Protein AF-A0A0K0D330-F1 (afdb_monomer_lite)

Sequence (258 aa):
LSSRDPFRSATIMDRTVSPKCGLKSCSQLCLRSARNRYECLCAPGFVRSGGNCIVSFFFHYLASEALLLAGDNLLSMANGSSSPVFLFHPTIAYKQWRKLAIDYTQELVYLISDFELWVTNLNGSSAKRLLNTEDSLTAVAVDSVSGNVILGMETTRHTGEIFILDPKKIKENMKIHLLTDSEGPIRHIEMDPIRGVLFWWRGCIKKANGDGSNATCVVNTTSSSFAVDSLVSKLCYLEKSGEVRCVNYDGQDSQVNP

InterPro domains:
  IPR011042 Six-bladed beta-propeller, TolB-like [G3DSA:2.120.10.30] (65-257)

Radius of gyration: 22.53 Å; chains: 1; bounding box: 60×36×61 Å

pLDDT: mean 80.92, std 17.88, range [29.31, 97.81]

Structure (mmCIF, N/CA/C/O backbone):
data_AF-A0A0K0D330-F1
#
_entry.id   AF-A0A0K0D330-F1
#
loop_
_atom_site.group_PDB
_atom_site.id
_atom_site.type_symbol
_atom_site.label_atom_id
_atom_site.label_alt_id
_atom_site.label_comp_id
_atom_site.label_asym_id
_atom_site.label_entity_id
_atom_site.label_seq_id
_atom_site.pdbx_PDB_ins_code
_atom_site.Cartn_x
_atom_site.Cartn_y
_atom_site.Cartn_z
_atom_site.occupancy
_atom_site.B_iso_or_equiv
_atom_site.auth_seq_id
_atom_site.auth_comp_id
_atom_site.auth_asym_id
_atom_site.auth_atom_id
_atom_site.pdbx_PDB_model_num
ATOM 1 N N . LEU A 1 1 ? 43.790 1.172 -1.142 1.00 31.62 1 LEU A N 1
ATOM 2 C CA . LEU A 1 1 ? 42.818 2.183 -1.617 1.00 31.62 1 LEU A CA 1
ATOM 3 C C . LEU A 1 1 ? 42.291 1.739 -2.980 1.00 31.62 1 LEU A C 1
ATOM 5 O O . LEU A 1 1 ? 42.921 2.018 -3.987 1.00 31.62 1 LEU A O 1
ATOM 9 N N . SER A 1 2 ? 41.211 0.957 -3.013 1.00 29.31 2 SER A N 1
ATOM 10 C CA . SER A 1 2 ? 40.556 0.534 -4.259 1.00 29.31 2 SER A CA 1
ATOM 11 C C . SER A 1 2 ? 39.151 1.127 -4.253 1.00 29.31 2 SER A C 1
ATOM 13 O O . SER A 1 2 ? 38.280 0.643 -3.536 1.00 29.31 2 SER A O 1
ATOM 15 N N . SER A 1 3 ? 38.979 2.232 -4.982 1.00 35.72 3 SER A N 1
ATOM 16 C CA . SER A 1 3 ? 37.664 2.785 -5.309 1.00 35.72 3 SER A CA 1
ATOM 17 C C . SER A 1 3 ? 37.007 1.834 -6.313 1.00 35.72 3 SER A C 1
ATOM 19 O O . SER A 1 3 ? 37.505 1.637 -7.423 1.00 35.72 3 SER A O 1
ATOM 21 N N . ARG A 1 4 ? 35.910 1.203 -5.896 1.00 33.78 4 ARG A N 1
ATOM 22 C CA . ARG A 1 4 ? 34.892 0.671 -6.801 1.00 33.78 4 ARG A CA 1
ATOM 23 C C . ARG A 1 4 ? 33.760 1.688 -6.815 1.00 33.78 4 ARG A C 1
ATOM 25 O O . ARG A 1 4 ? 32.780 1.514 -6.103 1.00 33.78 4 ARG A O 1
ATOM 32 N N . ASP A 1 5 ? 33.925 2.753 -7.591 1.00 32.31 5 ASP A N 1
ATOM 33 C CA . ASP A 1 5 ? 32.801 3.600 -7.981 1.00 32.31 5 ASP A CA 1
ATOM 34 C C . ASP A 1 5 ? 31.854 2.778 -8.876 1.00 32.31 5 ASP A C 1
ATOM 36 O O . ASP A 1 5 ? 32.270 2.321 -9.947 1.00 32.31 5 ASP A O 1
ATOM 40 N N . PRO A 1 6 ? 30.590 2.549 -8.474 1.00 40.19 6 PRO A N 1
ATOM 41 C CA . PRO A 1 6 ? 29.628 1.799 -9.281 1.00 40.19 6 PRO A CA 1
ATOM 42 C C . PRO A 1 6 ? 29.067 2.625 -10.452 1.00 40.19 6 PRO A C 1
ATOM 44 O O . PRO A 1 6 ? 28.375 2.086 -11.314 1.00 40.19 6 PRO A O 1
ATOM 47 N N . PHE A 1 7 ? 29.393 3.918 -10.531 1.00 37.41 7 PHE A N 1
ATOM 48 C CA . PHE A 1 7 ? 28.903 4.823 -11.564 1.00 37.41 7 PHE A CA 1
ATOM 49 C C . PHE A 1 7 ? 30.003 5.117 -12.588 1.00 37.41 7 PHE A C 1
ATOM 51 O O . PHE A 1 7 ? 30.916 5.906 -12.354 1.00 37.41 7 PHE A O 1
ATOM 58 N N . ARG A 1 8 ? 29.920 4.483 -13.765 1.00 44.28 8 ARG A N 1
ATOM 59 C CA . ARG A 1 8 ? 30.748 4.870 -14.916 1.00 44.28 8 ARG A CA 1
ATOM 60 C C . ARG A 1 8 ? 30.210 6.178 -15.494 1.00 44.28 8 ARG A C 1
ATOM 62 O O . ARG A 1 8 ? 29.127 6.192 -16.071 1.00 44.28 8 ARG A O 1
ATOM 69 N N . SER A 1 9 ? 30.980 7.259 -15.374 1.00 36.09 9 SER A N 1
ATOM 70 C CA . SER A 1 9 ? 30.665 8.552 -15.990 1.00 36.09 9 SER A CA 1
ATOM 71 C C . SER A 1 9 ? 30.485 8.413 -17.504 1.00 36.09 9 SER A C 1
ATOM 73 O O . SER A 1 9 ? 31.441 8.143 -18.236 1.00 36.09 9 SER A O 1
ATOM 75 N N . ALA A 1 10 ? 29.259 8.620 -17.985 1.00 42.12 10 ALA A N 1
ATOM 76 C CA . ALA A 1 10 ? 28.979 8.756 -19.407 1.00 42.12 10 ALA A CA 1
ATOM 77 C C . ALA A 1 10 ? 29.568 10.087 -19.893 1.00 42.12 10 ALA A C 1
ATOM 79 O O . ALA A 1 10 ? 29.124 11.164 -19.499 1.00 42.12 10 ALA A O 1
ATOM 80 N N . THR A 1 11 ? 30.603 10.026 -20.726 1.00 40.69 11 THR A N 1
ATOM 81 C CA . THR A 1 11 ? 31.165 11.226 -21.351 1.00 40.69 11 THR A CA 1
ATOM 82 C C . THR A 1 11 ? 30.232 11.682 -22.471 1.00 40.69 11 THR A C 1
ATOM 84 O O . THR A 1 11 ? 29.841 10.883 -23.324 1.00 40.69 11 THR A O 1
ATOM 87 N N . ILE A 1 12 ? 29.862 12.966 -22.450 1.00 42.16 12 ILE A N 1
ATOM 88 C CA . ILE A 1 12 ? 29.044 13.630 -23.475 1.00 42.16 12 ILE A CA 1
ATOM 89 C C . ILE A 1 12 ? 29.648 13.346 -24.857 1.00 42.16 12 ILE A C 1
ATOM 91 O O . ILE A 1 12 ? 30.859 13.465 -25.042 1.00 42.16 12 ILE A O 1
ATOM 95 N N . MET A 1 13 ? 28.806 12.935 -25.813 1.00 45.66 13 MET A N 1
ATOM 96 C CA . MET A 1 13 ? 29.244 12.574 -27.162 1.00 45.66 13 MET A CA 1
ATOM 97 C C . MET A 1 13 ? 29.990 13.733 -27.832 1.00 45.66 13 MET A C 1
ATOM 99 O O . MET A 1 13 ? 29.405 14.773 -28.133 1.00 45.66 13 MET A O 1
ATOM 103 N N . ASP A 1 14 ? 31.271 13.507 -28.114 1.00 38.91 14 ASP A N 1
ATOM 104 C CA . ASP A 1 14 ? 32.049 14.304 -29.054 1.00 38.91 14 ASP A CA 1
ATOM 105 C C . ASP A 1 14 ? 31.417 14.149 -30.445 1.00 38.91 14 ASP A C 1
ATOM 107 O O . ASP A 1 14 ? 31.322 13.046 -30.990 1.00 38.91 14 ASP A O 1
ATOM 111 N N . ARG A 1 15 ? 30.905 15.257 -30.989 1.00 46.69 15 ARG A N 1
ATOM 112 C CA . ARG A 1 15 ? 30.165 15.316 -32.261 1.00 46.69 15 ARG A CA 1
ATOM 113 C C . ARG A 1 15 ? 31.061 15.194 -33.493 1.00 46.69 15 ARG A C 1
ATOM 115 O O . ARG A 1 15 ? 30.596 15.447 -34.603 1.00 46.69 15 ARG A O 1
ATOM 122 N N . THR A 1 16 ? 32.323 14.813 -33.340 1.00 47.06 16 THR A N 1
ATOM 123 C CA . THR A 1 16 ? 33.259 14.793 -34.458 1.00 47.06 16 THR A CA 1
ATOM 124 C C . THR A 1 16 ? 33.801 13.388 -34.734 1.00 47.06 16 THR A C 1
ATOM 126 O O . THR A 1 16 ? 34.353 12.714 -33.873 1.00 47.06 16 THR A O 1
ATOM 129 N N . VAL A 1 17 ? 33.648 12.983 -36.003 1.00 47.94 17 VAL A N 1
ATOM 130 C CA . VAL A 1 17 ? 34.223 11.802 -36.679 1.00 47.94 17 VAL A CA 1
ATOM 131 C C . VAL A 1 17 ? 33.432 10.481 -36.553 1.00 47.94 17 VAL A C 1
ATOM 133 O O . VAL A 1 17 ? 33.682 9.656 -35.685 1.00 47.94 17 VAL A O 1
ATOM 136 N N . SER A 1 18 ? 32.537 10.267 -37.533 1.00 48.09 18 SER A N 1
ATOM 137 C CA . SER A 1 18 ? 31.874 9.009 -37.949 1.00 48.09 18 SER A CA 1
ATOM 138 C C . SER A 1 18 ? 31.205 8.163 -36.844 1.00 48.09 18 SER A C 1
ATOM 140 O O . SER A 1 18 ? 31.889 7.468 -36.085 1.00 48.09 18 SER A O 1
ATOM 142 N N . PRO A 1 19 ? 29.859 8.130 -36.755 1.00 55.69 19 PRO A N 1
ATOM 143 C CA . PRO A 1 19 ? 29.180 7.428 -35.680 1.00 55.69 19 PRO A CA 1
ATOM 144 C C . PRO A 1 19 ? 29.217 5.916 -35.940 1.00 55.69 19 PRO A C 1
ATOM 146 O O . PRO A 1 19 ? 28.340 5.355 -36.590 1.00 55.69 19 PRO A O 1
ATOM 149 N N . LYS A 1 20 ? 30.222 5.218 -35.397 1.00 58.62 20 LYS A N 1
ATOM 150 C CA . LYS A 1 20 ? 30.198 3.743 -35.317 1.00 58.62 20 LYS A CA 1
ATOM 151 C C . LYS A 1 20 ? 29.018 3.225 -34.477 1.00 58.62 20 LYS A C 1
ATOM 153 O O . LYS A 1 20 ? 28.626 2.076 -34.639 1.00 58.62 20 LYS A O 1
ATOM 158 N N . CYS A 1 21 ? 28.430 4.071 -33.627 1.00 63.03 21 CYS A N 1
ATOM 159 C CA . CYS A 1 21 ? 27.077 3.882 -33.107 1.00 63.03 21 CYS A CA 1
ATOM 160 C C . CYS A 1 21 ? 26.064 4.380 -34.146 1.00 63.03 21 CYS A C 1
ATOM 162 O O . CYS A 1 21 ? 25.627 5.528 -34.099 1.00 63.03 21 CYS A O 1
ATOM 164 N N . GLY A 1 22 ? 25.702 3.528 -35.101 1.00 59.97 22 GLY A N 1
ATOM 165 C CA . GLY A 1 22 ? 24.527 3.783 -35.929 1.00 59.97 22 GLY A CA 1
ATOM 166 C C . GLY A 1 22 ? 23.252 3.542 -35.116 1.00 59.97 22 GLY A C 1
ATOM 167 O O . GLY A 1 22 ? 23.236 2.700 -34.223 1.00 59.97 22 GLY A O 1
ATOM 168 N N . LEU A 1 23 ? 22.144 4.200 -35.464 1.00 56.59 23 LEU A N 1
ATOM 169 C CA . LEU A 1 23 ? 20.825 3.980 -34.834 1.00 56.59 23 LEU A CA 1
ATOM 170 C C . LEU A 1 23 ? 20.323 2.516 -34.907 1.00 56.59 23 LEU A C 1
ATOM 172 O O . LEU A 1 23 ? 19.313 2.190 -34.298 1.00 56.59 23 LEU A O 1
ATOM 176 N N . LYS A 1 24 ? 21.006 1.637 -35.656 1.00 61.19 24 LYS A N 1
ATOM 177 C CA . LYS A 1 24 ? 20.656 0.220 -35.851 1.00 61.19 24 LYS A CA 1
ATOM 178 C C . LYS A 1 24 ? 21.628 -0.779 -35.206 1.00 61.19 24 LYS A C 1
ATOM 180 O O . LYS A 1 24 ? 21.410 -1.976 -35.340 1.00 61.19 24 LYS A O 1
ATOM 185 N N . SER A 1 25 ? 22.715 -0.337 -34.562 1.00 71.31 25 SER A N 1
ATOM 186 C CA . SER A 1 25 ? 23.742 -1.261 -34.041 1.00 71.31 25 SER A CA 1
ATOM 187 C C . SER A 1 25 ? 23.472 -1.772 -32.624 1.00 71.31 25 SER A C 1
ATOM 189 O O . SER A 1 25 ? 23.971 -2.834 -32.266 1.00 71.31 25 SER A O 1
ATOM 191 N N . CYS A 1 26 ? 22.691 -1.043 -31.824 1.00 75.25 26 CYS A N 1
ATOM 192 C CA . CYS A 1 26 ? 22.275 -1.458 -30.485 1.00 75.25 26 CYS A CA 1
ATOM 193 C C . CYS A 1 26 ? 20.764 -1.277 -30.336 1.00 75.25 26 CYS A C 1
ATOM 195 O O . CYS A 1 26 ? 20.197 -0.339 -30.890 1.00 75.25 26 CYS A O 1
ATOM 197 N N . SER A 1 27 ? 20.128 -2.150 -29.558 1.00 80.69 27 SER A N 1
ATOM 198 C CA . SER A 1 27 ? 18.687 -2.085 -29.282 1.00 80.69 27 SER A CA 1
ATOM 199 C C . SER A 1 27 ? 18.290 -0.929 -28.356 1.00 80.69 27 SER A C 1
ATOM 201 O O . SER A 1 27 ? 17.169 -0.443 -28.458 1.00 80.69 27 SER A O 1
ATOM 203 N N . GLN A 1 28 ? 19.185 -0.480 -27.465 1.00 83.50 28 GLN A N 1
ATOM 204 C CA . GLN A 1 28 ? 18.924 0.629 -26.536 1.00 83.50 28 GLN A CA 1
ATOM 205 C C . GLN A 1 28 ? 20.095 1.619 -26.453 1.00 83.50 28 GLN A C 1
ATOM 207 O O . GLN A 1 28 ? 20.038 2.682 -27.064 1.00 83.50 28 GLN A O 1
ATOM 212 N N . LEU A 1 29 ? 21.169 1.293 -25.722 1.00 84.81 29 LEU A N 1
ATOM 213 C CA . LEU A 1 29 ? 22.288 2.213 -25.486 1.00 84.81 29 LEU A CA 1
ATOM 214 C C . LEU A 1 29 ? 23.542 1.745 -26.224 1.00 84.81 29 LEU A C 1
ATOM 216 O O . LEU A 1 29 ? 23.884 0.567 -26.196 1.00 84.81 29 LEU A O 1
ATOM 220 N N . CYS A 1 30 ? 24.258 2.681 -26.844 1.00 83.81 30 CYS A N 1
ATOM 221 C CA . CYS A 1 30 ? 25.555 2.446 -27.473 1.00 83.81 30 CYS A CA 1
ATOM 222 C C . CYS A 1 30 ? 26.574 3.396 -26.844 1.00 83.81 30 CYS A C 1
ATOM 224 O O . CYS A 1 30 ? 26.558 4.594 -27.127 1.00 83.81 30 CYS A O 1
ATOM 226 N N . LEU A 1 31 ? 27.427 2.880 -25.955 1.00 82.69 31 LEU A N 1
ATOM 227 C CA . LEU A 1 31 ? 28.416 3.687 -25.241 1.00 82.69 31 LEU A CA 1
ATOM 228 C C . LEU A 1 31 ? 29.830 3.385 -25.727 1.00 82.69 31 LEU A C 1
ATOM 230 O O . LEU A 1 31 ? 30.162 2.268 -26.122 1.00 82.69 31 LEU A O 1
ATOM 234 N N . ARG A 1 32 ? 30.695 4.397 -25.679 1.00 79.19 32 ARG A N 1
ATOM 235 C CA . ARG A 1 32 ? 32.117 4.247 -25.987 1.00 79.19 32 ARG A CA 1
ATOM 236 C C . ARG A 1 32 ? 32.837 3.652 -24.773 1.00 79.19 32 ARG A C 1
ATOM 238 O O . ARG A 1 32 ? 32.952 4.306 -23.746 1.00 79.19 32 ARG A O 1
ATOM 245 N N . SER A 1 33 ? 33.337 2.426 -24.912 1.00 78.44 33 SER A N 1
ATOM 246 C CA . SER A 1 33 ? 34.048 1.690 -23.851 1.00 78.44 33 SER A CA 1
ATOM 247 C C . SER A 1 33 ? 35.557 1.998 -23.846 1.00 78.44 33 SER A C 1
ATOM 249 O O . SER A 1 33 ? 36.191 2.035 -22.797 1.00 78.44 33 SER A O 1
ATOM 251 N N . ALA A 1 34 ? 36.146 2.294 -25.015 1.00 76.00 34 ALA A N 1
ATOM 252 C CA . ALA A 1 34 ? 37.542 2.735 -25.147 1.00 76.00 34 ALA A CA 1
ATOM 253 C C . ALA A 1 34 ? 37.743 3.623 -26.393 1.00 76.00 34 ALA A C 1
ATOM 255 O O . ALA A 1 34 ? 36.810 3.858 -27.165 1.00 76.00 34 ALA A O 1
ATOM 256 N N . ARG A 1 35 ? 38.968 4.117 -26.640 1.00 69.12 35 ARG A N 1
ATOM 257 C CA . ARG A 1 35 ? 39.331 4.802 -27.899 1.00 69.12 35 ARG A CA 1
ATOM 258 C C . ARG A 1 35 ? 39.074 3.826 -29.063 1.00 69.12 35 ARG A C 1
ATOM 260 O O . ARG A 1 35 ? 39.809 2.864 -29.229 1.00 69.12 35 ARG A O 1
ATOM 267 N N . ASN A 1 36 ? 37.988 4.044 -29.809 1.00 70.06 36 ASN A N 1
ATOM 268 C CA . ASN A 1 36 ? 37.485 3.222 -30.924 1.00 70.06 36 ASN A CA 1
ATOM 269 C C . ASN A 1 36 ? 36.765 1.898 -30.589 1.00 70.06 36 ASN A C 1
ATOM 271 O O . ASN A 1 36 ? 36.503 1.130 -31.518 1.00 70.06 36 ASN A O 1
ATOM 275 N N . ARG A 1 37 ? 36.393 1.630 -29.327 1.00 75.69 37 ARG A N 1
ATOM 276 C CA . ARG A 1 37 ? 35.521 0.490 -28.970 1.00 75.69 37 ARG A CA 1
ATOM 277 C C . ARG A 1 37 ? 34.183 0.978 -28.437 1.00 75.69 37 ARG A C 1
ATOM 279 O O . ARG A 1 37 ? 34.149 1.871 -27.591 1.00 75.69 37 ARG A O 1
ATOM 286 N N . TYR A 1 38 ? 33.114 0.348 -28.904 1.00 78.69 38 TYR A N 1
ATOM 287 C CA . TYR A 1 38 ? 31.744 0.623 -28.492 1.00 78.69 38 TYR A CA 1
ATOM 288 C C . TYR A 1 38 ? 31.121 -0.636 -27.916 1.00 78.69 38 TYR A C 1
ATOM 290 O O . TYR A 1 38 ? 31.453 -1.748 -28.326 1.00 78.69 38 TYR A O 1
ATOM 298 N N . GLU A 1 39 ? 30.231 -0.443 -26.960 1.00 83.62 39 GLU A N 1
ATOM 299 C CA . GLU A 1 39 ? 29.537 -1.505 -26.263 1.00 83.62 39 GLU A CA 1
ATOM 300 C C . GLU A 1 39 ? 28.048 -1.177 -26.216 1.00 83.62 39 GLU A C 1
ATOM 302 O O . GLU A 1 39 ? 27.656 -0.052 -25.895 1.00 83.62 39 GLU A O 1
ATOM 307 N N . CYS A 1 40 ? 27.224 -2.166 -26.563 1.00 82.19 40 CYS A N 1
ATOM 308 C CA . CYS A 1 40 ? 25.788 -2.057 -26.380 1.00 82.19 40 CYS A CA 1
ATOM 309 C C . CYS A 1 40 ? 25.444 -2.373 -24.931 1.00 82.19 40 CYS A C 1
ATOM 311 O O . CYS A 1 40 ? 25.745 -3.469 -24.444 1.00 82.19 40 CYS A O 1
ATOM 313 N N . LEU A 1 41 ? 24.781 -1.427 -24.285 1.00 81.75 41 LEU A N 1
ATOM 314 C CA . LEU A 1 41 ? 24.259 -1.571 -22.939 1.00 81.75 41 LEU A CA 1
ATOM 315 C C . LEU A 1 41 ? 22.737 -1.491 -22.976 1.00 81.75 41 LEU A C 1
ATOM 317 O O . LEU A 1 41 ? 22.138 -0.961 -23.917 1.00 81.75 41 LEU A O 1
ATOM 321 N N . CYS A 1 42 ? 22.127 -2.033 -21.936 1.00 78.12 42 CYS A N 1
ATOM 322 C CA . CYS A 1 42 ? 20.697 -1.943 -21.729 1.00 78.12 42 CYS A CA 1
ATOM 323 C C . CYS A 1 42 ? 20.396 -0.876 -20.682 1.00 78.12 42 CYS A C 1
ATOM 325 O O . CYS A 1 42 ? 21.217 -0.604 -19.803 1.00 78.12 42 CYS A O 1
ATOM 327 N N . ALA A 1 43 ? 19.241 -0.235 -20.822 1.00 72.94 43 ALA A N 1
ATOM 328 C CA . ALA A 1 43 ? 18.714 0.666 -19.819 1.00 72.94 43 ALA A CA 1
ATOM 329 C C . ALA A 1 43 ? 18.528 -0.083 -18.484 1.00 72.94 43 ALA A C 1
ATOM 331 O O . ALA A 1 43 ? 18.386 -1.313 -18.485 1.00 72.94 43 ALA A O 1
ATOM 332 N N . PRO A 1 44 ? 18.522 0.633 -17.346 1.00 69.88 44 PRO A N 1
ATOM 333 C CA . PRO A 1 44 ? 18.239 0.023 -16.051 1.00 69.88 44 PRO A CA 1
ATOM 334 C C . PRO A 1 44 ? 16.948 -0.816 -16.112 1.00 69.88 44 PRO A C 1
ATOM 336 O O . PRO A 1 44 ? 15.965 -0.397 -16.725 1.00 69.88 44 PRO A O 1
ATOM 339 N N . GLY A 1 45 ? 16.978 -2.035 -15.563 1.00 64.25 45 GLY A N 1
ATOM 340 C CA . GLY A 1 45 ? 15.853 -2.978 -15.635 1.00 64.25 45 GLY A CA 1
ATOM 341 C C . GLY A 1 45 ? 15.838 -3.951 -16.822 1.00 64.25 45 GLY A C 1
ATOM 342 O O . GLY A 1 45 ? 15.011 -4.865 -16.869 1.00 64.25 45 GLY A O 1
ATOM 343 N N . PHE A 1 46 ? 16.756 -3.794 -17.777 1.00 71.94 46 PHE A N 1
ATOM 344 C CA . PHE A 1 46 ? 16.860 -4.652 -18.955 1.00 71.94 46 PHE A CA 1
ATOM 345 C C . PHE A 1 46 ? 18.146 -5.477 -18.932 1.00 71.94 46 PHE A C 1
ATOM 347 O O . PHE A 1 46 ? 19.217 -4.986 -18.576 1.00 71.94 46 PHE A O 1
ATOM 354 N N . VAL A 1 47 ? 18.052 -6.727 -19.383 1.00 75.94 47 VAL A N 1
ATOM 355 C CA . VAL A 1 47 ? 19.197 -7.631 -19.529 1.00 75.94 47 VAL A CA 1
ATOM 356 C C . VAL A 1 47 ? 19.463 -7.866 -21.009 1.00 75.94 47 VAL A C 1
ATOM 358 O O . VAL A 1 47 ? 18.548 -7.992 -21.827 1.00 75.94 47 VAL A O 1
ATOM 361 N N . ARG A 1 48 ? 20.745 -7.910 -21.373 1.00 76.88 48 ARG A N 1
ATOM 362 C CA . ARG A 1 48 ? 21.166 -8.162 -22.749 1.00 76.88 48 ARG A CA 1
ATOM 363 C C . ARG A 1 48 ? 21.044 -9.654 -23.061 1.00 76.88 48 ARG A C 1
ATOM 365 O O . ARG A 1 48 ? 21.786 -10.458 -22.509 1.00 76.88 48 ARG A O 1
ATOM 372 N N . SER A 1 49 ? 20.163 -10.007 -23.992 1.00 80.50 49 SER A N 1
ATOM 373 C CA . SER A 1 49 ? 19.978 -11.367 -24.505 1.00 80.50 49 SER A CA 1
ATOM 374 C C . SER A 1 49 ? 20.015 -11.360 -26.033 1.00 80.50 49 SER A C 1
ATOM 376 O O . SER A 1 49 ? 19.275 -10.624 -26.685 1.00 80.50 49 SER A O 1
ATOM 378 N N . GLY A 1 50 ? 20.939 -12.121 -26.629 1.00 76.69 50 GLY A N 1
ATOM 379 C CA . GLY A 1 50 ? 21.056 -12.230 -28.091 1.00 76.69 50 GLY A CA 1
ATOM 380 C C . GLY A 1 50 ? 21.317 -10.905 -28.827 1.00 76.69 50 GLY A C 1
ATOM 381 O O . GLY A 1 50 ? 20.921 -10.755 -29.976 1.00 76.69 50 GLY A O 1
ATOM 382 N N . GLY A 1 51 ? 21.938 -9.915 -28.172 1.00 76.38 51 GLY A N 1
ATOM 383 C CA . GLY A 1 51 ? 22.158 -8.574 -28.744 1.00 76.38 51 GLY A CA 1
ATOM 384 C C . GLY A 1 51 ? 20.987 -7.596 -28.570 1.00 76.38 51 GLY A C 1
ATOM 385 O O . GLY A 1 51 ? 21.164 -6.395 -28.781 1.00 76.38 51 GLY A O 1
ATOM 386 N N . ASN A 1 52 ? 19.839 -8.076 -28.095 1.00 80.25 52 ASN A N 1
ATOM 387 C CA . ASN A 1 52 ? 18.686 -7.259 -27.743 1.00 80.25 52 ASN A CA 1
ATOM 388 C C . ASN A 1 52 ? 18.594 -7.056 -26.230 1.00 80.25 52 ASN A C 1
ATOM 390 O O . ASN A 1 52 ? 19.055 -7.879 -25.443 1.00 80.25 52 ASN A O 1
ATOM 394 N N . CYS A 1 53 ? 18.004 -5.940 -25.826 1.00 79.94 53 CYS A N 1
ATOM 395 C CA . CYS A 1 53 ? 17.677 -5.673 -24.437 1.00 79.94 53 CYS A CA 1
ATOM 396 C C . CYS A 1 53 ? 16.260 -6.163 -24.178 1.00 79.94 53 CYS A C 1
ATOM 398 O O . CYS A 1 53 ? 15.304 -5.622 -24.731 1.00 79.94 53 CYS A O 1
ATOM 400 N N . ILE A 1 54 ? 16.141 -7.204 -23.362 1.00 77.25 54 ILE A N 1
ATOM 401 C CA . ILE A 1 54 ? 14.855 -7.740 -22.925 1.00 77.25 54 ILE A CA 1
ATOM 402 C C . ILE A 1 54 ? 14.577 -7.258 -21.507 1.00 77.25 54 ILE A C 1
ATOM 404 O O . ILE A 1 54 ? 15.507 -7.072 -20.718 1.00 77.25 54 ILE A O 1
ATOM 408 N N . VAL A 1 55 ? 13.303 -7.014 -21.196 1.00 67.56 55 VAL A N 1
ATOM 409 C CA . VAL A 1 55 ? 12.897 -6.736 -19.817 1.00 67.56 55 VAL A CA 1
ATOM 410 C C . VAL A 1 55 ? 13.302 -7.946 -18.992 1.00 67.56 55 VAL A C 1
ATOM 412 O O . VAL A 1 55 ? 13.013 -9.084 -19.370 1.00 67.56 55 VAL A O 1
ATOM 415 N N . SER A 1 56 ? 13.997 -7.698 -17.888 1.00 62.47 56 SER A N 1
ATOM 416 C CA . SER A 1 56 ? 14.251 -8.731 -16.900 1.00 62.47 56 SER A CA 1
ATOM 417 C C . SER A 1 56 ? 12.913 -9.060 -16.236 1.00 62.47 56 SER A C 1
ATOM 419 O O . SER A 1 56 ? 12.586 -8.491 -15.199 1.00 62.47 56 SER A O 1
ATOM 421 N N . PHE A 1 57 ? 12.104 -9.930 -16.853 1.00 53.66 57 PHE A N 1
ATOM 422 C CA . PHE A 1 57 ? 10.897 -10.518 -16.255 1.00 53.66 57 PHE A CA 1
ATOM 423 C C . PHE A 1 57 ? 11.315 -11.515 -15.165 1.00 53.66 57 PHE A C 1
ATOM 425 O O . PHE A 1 57 ? 11.014 -12.701 -15.217 1.00 53.66 57 PHE A O 1
ATOM 432 N N . PHE A 1 58 ? 12.113 -11.047 -14.212 1.00 50.16 58 PHE A N 1
ATOM 433 C CA . PHE A 1 58 ? 12.658 -11.873 -13.145 1.00 50.16 58 PHE A CA 1
ATOM 434 C C . PHE A 1 58 ? 11.644 -12.057 -12.007 1.00 50.16 58 PHE A C 1
ATOM 436 O O . PHE A 1 58 ? 11.693 -13.048 -11.287 1.00 50.16 58 PHE A O 1
ATOM 443 N N . PHE A 1 59 ? 10.633 -11.186 -11.937 1.00 50.31 59 PHE A N 1
ATOM 444 C CA . PHE A 1 59 ? 9.584 -11.244 -10.921 1.00 50.31 59 PHE A CA 1
ATOM 445 C C . PHE A 1 59 ? 8.600 -12.411 -11.084 1.00 50.31 59 PHE A C 1
ATOM 447 O O . PHE A 1 59 ? 7.881 -12.722 -10.141 1.00 50.31 59 PHE A O 1
ATOM 454 N N . HIS A 1 60 ? 8.559 -13.075 -12.245 1.00 39.22 60 HIS A N 1
ATOM 455 C CA . HIS A 1 60 ? 7.466 -13.997 -12.560 1.00 39.22 60 HIS A CA 1
ATOM 456 C C . HIS A 1 60 ? 7.680 -15.443 -12.068 1.00 39.22 60 HIS A C 1
ATOM 458 O O . HIS A 1 60 ? 6.734 -16.222 -12.131 1.00 39.22 60 HIS A O 1
ATOM 464 N N . TYR A 1 61 ? 8.876 -15.849 -11.601 1.00 36.56 61 TYR A N 1
ATOM 465 C CA . TYR A 1 61 ? 9.134 -17.289 -11.376 1.00 36.56 61 TYR A CA 1
ATOM 466 C C . TYR A 1 61 ? 10.045 -17.725 -10.220 1.00 36.56 61 TYR A C 1
ATOM 468 O O . TYR A 1 61 ? 10.254 -18.930 -10.073 1.00 36.56 61 TYR A O 1
ATOM 476 N N . LEU A 1 62 ? 10.561 -16.839 -9.364 1.00 37.44 62 LEU A N 1
ATOM 477 C CA . LEU A 1 62 ? 11.394 -17.273 -8.234 1.00 37.44 62 LEU A CA 1
ATOM 478 C C . LEU A 1 62 ? 10.922 -16.648 -6.921 1.00 37.44 62 LEU A C 1
ATOM 480 O O . LEU A 1 62 ? 11.100 -15.461 -6.674 1.00 37.44 62 LEU A O 1
ATOM 484 N N . ALA A 1 63 ? 10.365 -17.494 -6.053 1.00 40.59 63 ALA A N 1
ATOM 485 C CA . ALA A 1 63 ? 9.910 -17.206 -4.690 1.00 40.59 63 ALA A CA 1
ATOM 486 C C . ALA A 1 63 ? 11.037 -16.786 -3.710 1.00 40.59 63 ALA A C 1
ATOM 488 O O . ALA A 1 63 ? 10.920 -16.984 -2.505 1.00 40.59 63 ALA A O 1
ATOM 489 N N . SER A 1 64 ? 12.154 -16.252 -4.210 1.00 47.88 64 SER A N 1
ATOM 490 C CA . SER A 1 64 ? 13.363 -15.956 -3.435 1.00 47.88 64 SER A CA 1
ATOM 491 C C . SER A 1 64 ? 13.990 -14.594 -3.743 1.00 47.88 64 SER A C 1
ATOM 493 O O . SER A 1 64 ? 15.116 -14.349 -3.314 1.00 47.88 64 SER A O 1
ATOM 495 N N . GLU A 1 65 ? 13.320 -13.722 -4.498 1.00 56.16 65 GLU A N 1
ATOM 496 C CA . GLU A 1 65 ? 13.842 -12.383 -4.796 1.00 56.16 65 GLU A CA 1
ATOM 497 C C . GLU A 1 65 ? 13.233 -11.342 -3.861 1.00 56.16 65 GLU A C 1
ATOM 499 O O . GLU A 1 65 ? 12.015 -11.169 -3.802 1.00 56.16 65 GLU A O 1
ATOM 504 N N . ALA A 1 66 ? 14.087 -10.637 -3.119 1.00 56.75 66 ALA A N 1
ATOM 505 C CA . ALA A 1 66 ? 13.651 -9.519 -2.298 1.00 56.75 66 ALA A CA 1
ATOM 506 C C . ALA A 1 66 ? 13.583 -8.258 -3.165 1.00 56.75 66 ALA A C 1
ATOM 508 O O . ALA A 1 66 ? 14.583 -7.849 -3.761 1.00 56.75 66 ALA A O 1
ATOM 509 N N . LEU A 1 67 ? 12.413 -7.622 -3.218 1.00 65.25 67 LEU A N 1
ATOM 510 C CA . LEU A 1 67 ? 12.294 -6.275 -3.757 1.00 65.25 67 LEU A CA 1
ATOM 511 C C . LEU A 1 67 ? 12.636 -5.277 -2.652 1.00 65.25 67 LEU A C 1
ATOM 513 O O . LEU A 1 67 ? 11.952 -5.210 -1.632 1.00 65.25 67 LEU A O 1
ATOM 517 N N . LEU A 1 68 ? 13.675 -4.482 -2.873 1.00 60.91 68 LEU A N 1
ATOM 518 C CA . LEU A 1 68 ? 14.065 -3.404 -1.984 1.00 60.91 68 LEU A CA 1
ATOM 519 C C . LEU A 1 68 ? 13.717 -2.060 -2.621 1.00 60.91 68 LEU A C 1
ATOM 521 O O . LEU A 1 68 ? 14.151 -1.728 -3.721 1.00 60.91 68 LEU A O 1
ATOM 525 N N . LEU A 1 69 ? 12.920 -1.279 -1.905 1.00 67.12 69 LEU A N 1
ATOM 526 C CA . LEU A 1 69 ? 12.537 0.075 -2.281 1.00 67.12 69 LEU A CA 1
ATOM 527 C C . LEU A 1 69 ? 13.411 1.061 -1.505 1.00 67.12 69 LEU A C 1
ATOM 529 O O . LEU A 1 69 ? 13.330 1.134 -0.281 1.00 67.12 69 LEU A O 1
ATOM 533 N N . ALA A 1 70 ? 14.258 1.805 -2.215 1.00 62.47 70 ALA A N 1
ATOM 534 C CA . ALA A 1 70 ? 15.174 2.785 -1.638 1.00 62.47 70 ALA A CA 1
ATOM 535 C C . ALA A 1 70 ? 14.981 4.148 -2.314 1.00 62.47 70 ALA A C 1
ATOM 537 O O . ALA A 1 70 ? 15.572 4.433 -3.358 1.00 62.47 70 ALA A O 1
ATOM 538 N N . GLY A 1 71 ? 14.153 4.998 -1.701 1.00 70.19 71 GLY A N 1
ATOM 539 C CA . GLY A 1 71 ? 13.826 6.317 -2.244 1.00 70.19 71 GLY A CA 1
ATOM 540 C C . GLY A 1 71 ? 13.065 6.208 -3.566 1.00 70.19 71 GLY A C 1
ATOM 541 O O . GLY A 1 71 ? 11.981 5.634 -3.607 1.00 70.19 71 GLY A O 1
ATOM 542 N N . ASP A 1 72 ? 13.647 6.745 -4.636 1.00 63.47 72 ASP A N 1
ATOM 543 C CA . ASP A 1 72 ? 13.130 6.700 -6.010 1.00 63.47 72 ASP A CA 1
ATOM 544 C C . ASP A 1 72 ? 13.535 5.433 -6.791 1.00 63.47 72 ASP A C 1
ATOM 546 O O . ASP A 1 72 ? 13.163 5.276 -7.960 1.00 63.47 72 ASP A O 1
ATOM 550 N N . ASN A 1 73 ? 14.285 4.528 -6.152 1.00 56.34 73 ASN A N 1
ATOM 551 C CA . ASN A 1 73 ? 14.824 3.322 -6.770 1.00 56.34 73 ASN A CA 1
ATOM 552 C C . ASN A 1 73 ? 14.102 2.059 -6.298 1.00 56.34 73 ASN A C 1
ATOM 554 O O . ASN A 1 73 ? 13.862 1.844 -5.107 1.00 56.34 73 ASN A O 1
ATOM 558 N N . LEU A 1 74 ? 13.854 1.180 -7.259 1.00 59.03 74 LEU A N 1
ATOM 559 C CA . LEU A 1 74 ? 13.398 -0.192 -7.085 1.00 59.03 74 LEU A CA 1
ATOM 560 C C . LEU A 1 74 ? 14.584 -1.122 -7.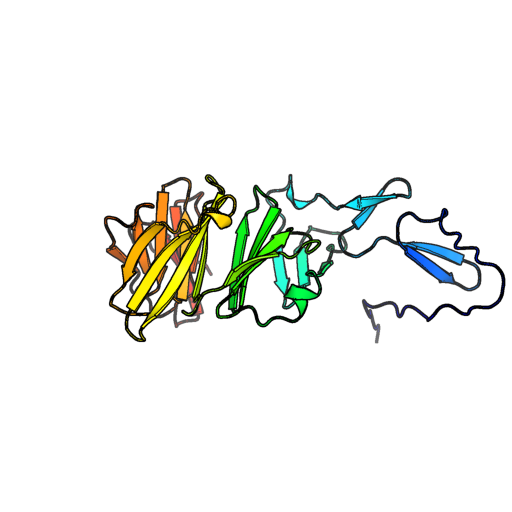359 1.00 59.03 74 LEU A C 1
ATOM 562 O O . LEU A 1 74 ? 15.120 -1.149 -8.466 1.00 59.03 74 LEU A O 1
ATOM 566 N N . LEU A 1 75 ? 15.009 -1.882 -6.360 1.00 59.28 75 LEU A N 1
ATOM 567 C CA . LEU A 1 75 ? 16.132 -2.810 -6.445 1.00 59.28 75 LEU A CA 1
ATOM 568 C C . LEU A 1 75 ? 15.599 -4.239 -6.337 1.00 59.28 75 LEU A C 1
ATOM 570 O O . LEU A 1 75 ? 14.994 -4.584 -5.327 1.00 59.28 75 LEU A O 1
ATOM 574 N N . SER A 1 76 ? 15.832 -5.087 -7.343 1.00 61.72 76 SER A N 1
ATOM 575 C CA . SER A 1 76 ? 15.615 -6.535 -7.175 1.00 61.72 76 SER A CA 1
ATOM 576 C C . SER A 1 76 ? 16.893 -7.191 -6.664 1.00 61.72 76 SER A C 1
ATOM 578 O O . SER A 1 76 ? 17.917 -7.183 -7.350 1.00 61.72 76 SER A O 1
ATOM 580 N N . MET A 1 77 ? 16.865 -7.760 -5.463 1.00 56.38 77 MET A N 1
ATOM 581 C CA . MET A 1 77 ? 17.960 -8.574 -4.945 1.00 56.38 77 MET A CA 1
ATOM 582 C C . MET A 1 77 ? 17.834 -10.004 -5.478 1.00 56.38 77 MET A C 1
ATOM 584 O O . MET A 1 77 ? 17.193 -10.854 -4.864 1.00 56.38 77 MET A O 1
ATOM 588 N N . ALA A 1 78 ? 18.488 -10.265 -6.609 1.00 54.38 78 ALA A N 1
ATOM 589 C CA . ALA A 1 78 ? 18.748 -11.614 -7.094 1.00 54.38 78 ALA A CA 1
ATOM 590 C C . ALA A 1 78 ? 20.095 -12.104 -6.537 1.00 54.38 78 ALA A C 1
ATOM 592 O O . ALA A 1 78 ? 21.101 -11.388 -6.590 1.00 54.38 78 ALA A O 1
ATOM 593 N N . ASN A 1 79 ? 20.143 -13.331 -6.014 1.00 47.62 79 ASN A N 1
ATOM 594 C CA . ASN A 1 79 ? 21.384 -13.929 -5.521 1.00 47.62 79 ASN A CA 1
ATOM 595 C C . ASN A 1 79 ? 22.426 -14.039 -6.653 1.00 47.62 79 ASN A C 1
ATOM 597 O O . ASN A 1 79 ? 22.291 -14.859 -7.557 1.00 47.62 79 ASN A O 1
ATOM 601 N N . GLY A 1 80 ? 23.502 -13.249 -6.571 1.00 49.59 80 GLY A N 1
ATOM 602 C CA . GLY A 1 80 ? 24.748 -13.486 -7.315 1.00 49.59 80 GLY A CA 1
ATOM 603 C C . GLY A 1 80 ? 24.956 -12.730 -8.636 1.00 49.59 80 GLY A C 1
ATOM 604 O O . GLY A 1 80 ? 25.994 -12.924 -9.266 1.00 49.59 80 GLY A O 1
ATOM 605 N N . SER A 1 81 ? 24.058 -11.830 -9.044 1.00 54.00 81 SER A N 1
ATOM 606 C CA . SER A 1 81 ? 24.253 -10.961 -10.222 1.00 54.00 81 SER A CA 1
ATOM 607 C C . SER A 1 81 ? 23.914 -9.503 -9.919 1.00 54.00 81 SER A C 1
ATOM 609 O O . SER A 1 81 ? 23.203 -9.217 -8.964 1.00 54.00 81 SER A O 1
ATOM 611 N N . SER A 1 82 ? 24.445 -8.568 -10.718 1.00 56.66 82 SER A N 1
ATOM 612 C CA . SER A 1 82 ? 24.136 -7.137 -10.613 1.00 56.66 82 SER A CA 1
ATOM 613 C C . SER A 1 82 ? 22.623 -6.916 -10.660 1.00 56.66 82 SER A C 1
ATOM 615 O O . SER A 1 82 ? 22.019 -7.037 -11.727 1.00 56.66 82 SER A O 1
ATOM 617 N N . SER A 1 83 ? 22.034 -6.617 -9.505 1.00 59.06 83 SER A N 1
ATOM 618 C CA . SER A 1 83 ? 20.617 -6.318 -9.337 1.00 59.06 83 SER A CA 1
ATOM 619 C C . SER A 1 83 ? 20.153 -5.268 -10.346 1.00 59.06 83 SER A C 1
ATOM 621 O O . SER A 1 83 ? 20.745 -4.183 -10.388 1.00 59.06 83 SER A O 1
ATOM 623 N N . PRO A 1 84 ? 19.118 -5.544 -11.161 1.00 61.75 84 PRO A N 1
ATOM 624 C CA . PRO A 1 84 ? 18.530 -4.504 -11.981 1.00 61.75 84 PRO A CA 1
ATOM 625 C C . PRO A 1 84 ? 17.961 -3.426 -11.057 1.00 61.75 84 PRO A C 1
ATOM 627 O O . PRO A 1 84 ? 17.154 -3.706 -10.169 1.00 61.75 84 PRO A O 1
ATOM 630 N N . VAL A 1 85 ? 18.417 -2.193 -11.268 1.00 66.75 85 VAL A N 1
ATOM 631 C CA . VAL A 1 85 ? 17.821 -1.001 -10.668 1.00 66.75 85 VAL A CA 1
ATOM 632 C C . VAL A 1 85 ? 16.733 -0.528 -11.618 1.00 66.75 85 VAL A C 1
ATOM 634 O O . VAL A 1 85 ? 17.020 -0.259 -12.783 1.00 66.75 85 VAL A O 1
ATOM 637 N N . PHE A 1 86 ? 15.497 -0.442 -11.153 1.00 71.19 86 PHE A N 1
ATOM 638 C CA . PHE A 1 86 ? 14.427 0.237 -11.869 1.00 71.19 86 PHE A CA 1
ATOM 639 C C . PHE A 1 86 ? 14.265 1.639 -11.289 1.00 71.19 86 PHE A C 1
ATOM 641 O O . PHE A 1 86 ? 14.292 1.834 -10.073 1.00 71.19 86 PHE A O 1
ATOM 648 N N . LEU A 1 87 ? 14.111 2.614 -12.180 1.00 74.81 87 LEU A N 1
ATOM 649 C CA . LEU A 1 87 ? 13.796 3.988 -11.814 1.00 74.81 87 LEU A CA 1
ATOM 650 C C . LEU A 1 87 ? 12.307 4.205 -12.009 1.00 74.81 87 LEU A C 1
ATOM 652 O O . LEU A 1 87 ? 11.754 3.844 -13.051 1.00 74.81 87 LEU A O 1
ATOM 656 N N . PHE A 1 88 ? 11.665 4.819 -11.023 1.00 82.62 88 PHE A N 1
ATOM 657 C CA . PHE A 1 88 ? 10.290 5.249 -11.188 1.00 82.62 88 PHE A CA 1
ATOM 658 C C . PHE A 1 88 ? 10.156 6.277 -12.318 1.00 82.62 88 PHE A C 1
ATOM 660 O O . PHE A 1 88 ? 11.053 7.082 -12.579 1.00 82.62 88 PHE A O 1
ATOM 667 N N . HIS A 1 89 ? 8.997 6.283 -12.977 1.00 85.44 89 HIS A N 1
ATOM 668 C CA . HIS A 1 89 ? 8.673 7.285 -13.985 1.00 85.44 89 HIS A CA 1
ATOM 669 C C . HIS A 1 89 ? 8.855 8.706 -13.408 1.00 85.44 89 HIS A C 1
ATOM 671 O O . HIS A 1 89 ? 8.394 8.958 -12.290 1.00 85.44 89 HIS A O 1
ATOM 677 N N . PRO A 1 90 ? 9.436 9.677 -14.144 1.00 85.38 90 PRO A N 1
ATOM 678 C CA . PRO A 1 90 ? 9.782 10.998 -13.597 1.00 85.38 90 PRO A CA 1
ATOM 679 C C . PRO A 1 90 ? 8.632 11.733 -12.891 1.00 85.38 90 PRO A C 1
ATOM 681 O O . PRO A 1 90 ? 8.848 12.452 -11.922 1.00 85.38 90 PRO A O 1
ATOM 684 N N . THR A 1 91 ? 7.390 11.525 -13.342 1.00 87.12 91 THR A N 1
ATOM 685 C CA . THR A 1 91 ? 6.176 12.099 -12.725 1.00 87.12 91 THR A CA 1
ATOM 686 C C . THR A 1 91 ? 5.963 11.677 -11.272 1.00 87.12 91 THR A C 1
ATOM 688 O O . THR A 1 91 ? 5.376 12.433 -10.500 1.00 87.12 91 THR A O 1
ATOM 691 N N . ILE A 1 92 ? 6.403 10.473 -10.908 1.00 88.56 92 ILE A N 1
ATOM 692 C CA . ILE A 1 92 ? 6.306 9.963 -9.542 1.00 88.56 92 ILE A CA 1
ATOM 693 C C . ILE A 1 92 ? 7.662 9.957 -8.841 1.00 88.56 92 ILE A C 1
ATOM 695 O O . ILE A 1 92 ? 7.648 10.134 -7.637 1.00 88.56 92 ILE A O 1
ATOM 699 N N . ALA A 1 93 ? 8.793 9.849 -9.552 1.00 84.88 93 ALA A N 1
ATOM 700 C CA . ALA A 1 93 ? 10.150 9.749 -8.990 1.00 84.88 93 ALA A CA 1
ATOM 701 C C . ALA A 1 93 ? 10.540 10.901 -8.043 1.00 84.88 93 ALA A C 1
ATOM 703 O O . ALA A 1 93 ? 11.320 10.706 -7.121 1.00 84.88 93 ALA A O 1
ATOM 704 N N . TYR A 1 94 ? 9.984 12.096 -8.248 1.00 83.50 94 TYR A N 1
ATOM 705 C CA . TYR A 1 94 ? 10.283 13.276 -7.426 1.00 83.50 94 TYR A CA 1
ATOM 706 C C . TYR A 1 94 ? 9.180 13.619 -6.416 1.00 83.50 94 TYR A C 1
ATOM 708 O O . TYR A 1 94 ? 9.229 14.677 -5.785 1.00 83.50 94 TYR A O 1
ATOM 716 N N . LYS A 1 95 ? 8.152 12.773 -6.280 1.00 86.06 95 LYS A N 1
ATOM 717 C CA . LYS A 1 95 ? 7.080 12.991 -5.304 1.00 86.06 95 LYS A CA 1
ATOM 718 C C . LYS A 1 95 ? 7.513 12.526 -3.921 1.00 86.06 95 LYS A C 1
ATOM 720 O O . LYS A 1 95 ? 8.287 11.593 -3.770 1.00 86.06 95 LYS A O 1
ATOM 725 N N . GLN A 1 96 ? 6.958 13.159 -2.894 1.00 87.25 96 GLN A N 1
ATOM 726 C CA . GLN A 1 96 ? 7.077 12.662 -1.530 1.00 87.25 96 GLN A CA 1
ATOM 727 C C . GLN A 1 96 ? 6.017 11.582 -1.323 1.00 87.25 96 GLN A C 1
ATOM 729 O O . GLN A 1 96 ? 4.830 11.883 -1.175 1.00 87.25 96 GLN A O 1
ATOM 734 N N . TRP A 1 97 ? 6.432 10.320 -1.375 1.00 87.88 97 TRP A N 1
ATOM 735 C CA . TRP A 1 97 ? 5.545 9.194 -1.090 1.00 87.88 97 TRP A CA 1
ATOM 736 C C . TRP A 1 97 ? 5.553 8.893 0.404 1.00 87.88 97 TRP A C 1
ATOM 738 O O . TRP A 1 97 ? 6.601 8.915 1.049 1.00 87.88 97 TRP A O 1
ATOM 748 N N . ARG A 1 98 ? 4.378 8.588 0.953 1.00 88.81 98 ARG A N 1
ATOM 749 C CA . ARG A 1 98 ? 4.218 8.235 2.373 1.00 88.81 98 ARG A CA 1
ATOM 750 C C . ARG A 1 98 ? 4.061 6.740 2.593 1.00 88.81 98 ARG A C 1
ATOM 752 O O . ARG A 1 98 ? 4.507 6.218 3.612 1.00 88.81 98 ARG A O 1
ATOM 759 N N . LYS A 1 99 ? 3.366 6.076 1.671 1.00 91.88 99 LYS A N 1
ATOM 760 C CA . LYS A 1 99 ? 3.006 4.660 1.740 1.00 91.88 99 LYS A CA 1
ATOM 761 C C . LYS A 1 99 ? 2.960 4.072 0.343 1.00 91.88 99 LYS A C 1
ATOM 763 O O . LYS A 1 99 ? 2.707 4.790 -0.626 1.00 91.88 99 LYS A O 1
ATOM 768 N N . LEU A 1 100 ? 3.176 2.769 0.271 1.00 92.88 100 LEU A N 1
ATOM 769 C CA . LEU A 1 100 ? 3.092 2.001 -0.954 1.00 92.88 100 LEU A CA 1
ATOM 770 C C . LEU A 1 100 ? 2.507 0.624 -0.671 1.00 92.88 100 LEU A C 1
ATOM 772 O O . LEU A 1 100 ? 2.623 0.131 0.448 1.00 92.88 100 LEU A O 1
ATOM 776 N N . ALA A 1 101 ? 1.923 0.020 -1.696 1.00 93.38 101 ALA A N 1
ATOM 777 C CA . ALA A 1 101 ? 1.528 -1.379 -1.700 1.00 93.38 101 ALA A CA 1
ATOM 778 C C . ALA A 1 101 ? 1.824 -1.981 -3.075 1.00 93.38 101 ALA A C 1
ATOM 780 O O . ALA A 1 101 ? 1.811 -1.273 -4.086 1.00 93.38 101 ALA A O 1
ATOM 781 N N . ILE A 1 102 ? 2.115 -3.277 -3.109 1.00 90.00 102 ILE A N 1
ATOM 782 C CA . ILE A 1 102 ? 2.558 -3.971 -4.318 1.00 90.00 102 ILE A CA 1
ATOM 783 C C . ILE A 1 102 ? 1.531 -5.039 -4.674 1.00 90.00 102 ILE A C 1
ATOM 785 O O . ILE A 1 102 ? 1.171 -5.867 -3.842 1.00 90.00 102 ILE A O 1
ATOM 789 N N . ASP A 1 103 ? 1.095 -5.030 -5.929 1.00 90.69 103 ASP A N 1
ATOM 790 C CA . ASP A 1 103 ? 0.356 -6.128 -6.536 1.00 90.69 103 ASP A CA 1
ATOM 791 C C . ASP A 1 103 ? 1.308 -6.911 -7.440 1.00 90.69 103 ASP A C 1
ATOM 793 O O . ASP A 1 103 ? 1.569 -6.535 -8.585 1.00 90.69 103 ASP A O 1
ATOM 797 N N . TYR A 1 104 ? 1.844 -8.009 -6.910 1.00 83.50 104 TYR A N 1
ATOM 798 C CA . TYR A 1 104 ? 2.752 -8.879 -7.654 1.00 83.50 104 TYR A CA 1
ATOM 799 C C . TYR A 1 104 ? 2.061 -9.601 -8.813 1.00 83.50 104 TYR A C 1
ATOM 801 O O . TYR A 1 104 ? 2.718 -9.921 -9.797 1.00 83.50 104 TYR A O 1
ATOM 809 N N . THR A 1 105 ? 0.749 -9.840 -8.725 1.00 84.94 105 THR A N 1
ATOM 810 C CA . THR A 1 105 ? 0.011 -10.579 -9.761 1.00 84.94 105 THR A CA 1
ATOM 811 C C . THR A 1 105 ? -0.195 -9.739 -11.015 1.00 84.94 105 THR A C 1
ATOM 813 O O . THR A 1 105 ? -0.145 -10.258 -12.128 1.00 84.94 105 THR A O 1
ATOM 816 N N . GLN A 1 106 ? -0.384 -8.429 -10.836 1.00 87.56 106 GLN A N 1
ATOM 817 C CA . GLN A 1 106 ? -0.558 -7.473 -11.930 1.00 87.56 106 GLN A CA 1
ATOM 818 C C . GLN A 1 106 ? 0.722 -6.692 -12.252 1.00 87.56 106 GLN A C 1
ATOM 820 O O . GLN A 1 106 ? 0.709 -5.862 -13.158 1.00 87.56 106 GLN A O 1
ATOM 825 N N . GLU A 1 107 ? 1.814 -6.953 -11.529 1.00 86.44 107 GLU A N 1
ATOM 826 C CA . GLU A 1 107 ? 3.085 -6.227 -11.629 1.00 86.44 107 GLU A CA 1
ATOM 827 C C . GLU A 1 107 ? 2.896 -4.706 -11.461 1.00 86.44 107 GLU A C 1
ATOM 829 O O . GLU A 1 107 ? 3.442 -3.902 -12.222 1.00 86.44 107 GLU A O 1
ATOM 834 N N . LEU A 1 108 ? 2.114 -4.299 -10.454 1.00 90.88 108 LEU A N 1
ATOM 835 C CA . LEU A 1 108 ? 1.801 -2.899 -10.159 1.00 90.88 108 LEU A CA 1
ATOM 836 C C . LEU A 1 108 ? 2.294 -2.481 -8.772 1.00 90.88 108 LEU A C 1
ATOM 838 O O . LEU A 1 108 ? 2.287 -3.254 -7.817 1.00 90.88 108 LEU A O 1
ATOM 842 N N . VAL A 1 109 ? 2.663 -1.209 -8.652 1.00 92.06 109 VAL A N 1
ATOM 843 C CA . VAL A 1 109 ? 2.948 -0.539 -7.384 1.00 92.06 109 VAL A CA 1
ATOM 844 C C . VAL A 1 109 ? 1.984 0.625 -7.232 1.00 92.06 109 VAL A C 1
ATOM 846 O O . VAL A 1 109 ? 1.889 1.494 -8.103 1.00 92.06 109 VAL A O 1
ATOM 849 N N . TYR A 1 110 ? 1.285 0.649 -6.106 1.00 95.25 110 TYR A N 1
ATOM 850 C CA . TYR A 1 110 ? 0.415 1.739 -5.696 1.00 95.25 110 TYR A CA 1
ATOM 851 C C . TYR A 1 110 ? 1.167 2.628 -4.715 1.00 95.25 110 TYR A C 1
ATOM 853 O O . TYR A 1 110 ? 1.752 2.124 -3.761 1.00 95.25 110 TYR A O 1
ATOM 861 N N . LEU A 1 111 ? 1.161 3.943 -4.936 1.00 94.94 111 LEU A N 1
ATOM 862 C CA . LEU A 1 111 ? 1.872 4.915 -4.103 1.00 94.94 111 LEU A CA 1
ATOM 863 C C . LEU A 1 111 ? 0.928 6.017 -3.632 1.00 94.94 111 LEU A C 1
ATOM 865 O O . LEU A 1 111 ? 0.219 6.619 -4.439 1.00 94.94 111 LEU A O 1
ATOM 869 N N . ILE A 1 112 ? 0.975 6.325 -2.339 1.00 95.38 112 ILE A N 1
ATOM 870 C CA . ILE A 1 112 ? 0.291 7.480 -1.756 1.00 95.38 112 ILE A CA 1
ATOM 871 C C . ILE A 1 112 ? 1.256 8.661 -1.683 1.00 95.38 112 ILE A C 1
ATOM 873 O O . ILE A 1 112 ? 2.323 8.559 -1.071 1.00 95.38 112 ILE A O 1
ATOM 877 N N . SER A 1 113 ? 0.832 9.800 -2.228 1.00 93.19 113 SER A N 1
ATOM 878 C CA . SER A 1 113 ? 1.459 11.108 -2.032 1.00 93.19 113 SER A CA 1
ATOM 879 C C . SER A 1 113 ? 0.398 12.080 -1.518 1.00 93.19 113 SER A C 1
ATOM 881 O O . SER A 1 113 ? -0.351 12.664 -2.297 1.00 93.19 113 SER A O 1
ATOM 883 N N . ASP A 1 114 ? 0.308 12.194 -0.193 1.00 90.81 114 ASP A N 1
ATOM 884 C CA . ASP A 1 114 ? -0.656 13.010 0.556 1.00 90.81 114 ASP A CA 1
ATOM 885 C C . ASP A 1 114 ? -2.126 12.747 0.176 1.00 90.81 114 ASP A C 1
ATOM 887 O O . ASP A 1 114 ? -2.778 11.892 0.773 1.00 90.81 114 ASP A O 1
ATOM 891 N N . PHE A 1 115 ? -2.634 13.466 -0.821 1.00 94.62 115 PHE A N 1
ATOM 892 C CA . PHE A 1 115 ? -4.020 13.439 -1.302 1.00 94.62 115 PHE A CA 1
ATOM 893 C C . PHE A 1 115 ? -4.197 12.601 -2.576 1.00 94.62 115 PHE A C 1
ATOM 895 O O . PHE A 1 115 ? -5.300 12.446 -3.099 1.00 94.62 115 PHE A O 1
ATOM 902 N N . GLU A 1 116 ? -3.099 12.081 -3.123 1.00 95.50 116 GLU A N 1
ATOM 903 C CA . GLU A 1 116 ? -3.086 11.394 -4.406 1.00 95.50 116 GLU A CA 1
ATOM 904 C C . GLU A 1 116 ? -2.734 9.916 -4.249 1.00 95.50 116 GLU A C 1
ATOM 906 O O . GLU A 1 116 ? -1.749 9.563 -3.595 1.00 95.50 116 GLU A O 1
ATOM 911 N N . LEU A 1 117 ? -3.484 9.059 -4.946 1.00 95.88 117 LEU A N 1
ATOM 912 C CA . LEU A 1 117 ? -3.090 7.678 -5.211 1.00 95.88 117 LEU A CA 1
ATOM 913 C C . LEU A 1 117 ? -2.546 7.580 -6.633 1.00 95.88 117 LEU A C 1
ATOM 915 O O . LEU A 1 117 ? -3.243 7.895 -7.602 1.00 95.88 117 LEU A O 1
ATOM 919 N N . TRP A 1 118 ? -1.325 7.084 -6.759 1.00 95.81 118 TRP A N 1
ATOM 920 C CA . TRP A 1 118 ? -0.666 6.796 -8.024 1.00 95.81 118 TRP A CA 1
ATOM 921 C C . TRP A 1 118 ? -0.505 5.296 -8.216 1.00 95.81 118 TRP A C 1
ATOM 923 O O . TRP A 1 118 ? -0.365 4.553 -7.251 1.00 95.81 118 TRP A O 1
ATOM 933 N N . VAL A 1 119 ? -0.492 4.869 -9.473 1.00 94.69 119 VAL A N 1
ATOM 934 C CA . VAL A 1 119 ? -0.109 3.518 -9.874 1.00 94.69 119 VAL A CA 1
ATOM 935 C C . VAL A 1 119 ? 1.004 3.587 -10.910 1.00 94.69 119 VAL A C 1
ATOM 937 O O . VAL A 1 119 ? 1.006 4.455 -11.791 1.00 94.69 119 VAL A O 1
ATOM 940 N N . THR A 1 120 ? 1.957 2.676 -10.792 1.00 91.12 120 THR A N 1
ATOM 941 C CA . THR A 1 120 ? 3.065 2.467 -11.724 1.00 91.12 120 THR A CA 1
ATOM 942 C C . THR A 1 120 ? 3.273 0.975 -11.919 1.00 91.12 120 THR A C 1
ATOM 944 O O . THR A 1 120 ? 2.890 0.175 -11.070 1.00 91.12 120 THR A O 1
ATOM 947 N N . ASN A 1 121 ? 3.872 0.592 -13.037 1.00 87.50 121 ASN A N 1
ATOM 948 C CA . ASN A 1 121 ? 4.346 -0.772 -13.222 1.00 87.50 121 ASN A CA 1
ATOM 949 C C . ASN A 1 121 ? 5.496 -1.058 -12.241 1.00 87.50 121 ASN A C 1
ATOM 951 O O . ASN A 1 121 ? 6.247 -0.155 -11.875 1.00 87.50 121 ASN A O 1
ATOM 955 N N . LEU A 1 122 ? 5.704 -2.321 -11.879 1.00 82.31 122 LEU A N 1
ATOM 956 C CA . LEU A 1 122 ? 6.784 -2.754 -10.984 1.00 82.31 122 LEU A CA 1
ATOM 957 C C . LEU A 1 122 ? 8.189 -2.451 -11.532 1.00 82.31 122 LEU A C 1
ATOM 959 O O . LEU A 1 122 ? 9.152 -2.372 -10.781 1.00 82.31 122 LEU A O 1
ATOM 963 N N . ASN A 1 123 ? 8.305 -2.230 -12.841 1.00 75.44 123 ASN A N 1
ATOM 964 C CA . ASN A 1 123 ? 9.529 -1.777 -13.501 1.00 75.44 123 ASN A CA 1
ATOM 965 C C . ASN A 1 123 ? 9.650 -0.238 -13.597 1.00 75.44 123 ASN A C 1
ATOM 967 O O . ASN A 1 123 ? 10.546 0.263 -14.274 1.00 75.44 123 ASN A O 1
ATOM 971 N N . GLY A 1 124 ? 8.722 0.511 -12.994 1.00 78.81 124 GLY A N 1
ATOM 972 C CA . GLY A 1 124 ? 8.682 1.972 -12.997 1.00 78.81 124 GLY A CA 1
ATOM 973 C C . GLY A 1 124 ? 8.318 2.619 -14.338 1.00 78.81 124 GLY A C 1
ATOM 974 O O . GLY A 1 124 ? 8.334 3.843 -14.437 1.00 78.81 124 GLY A O 1
ATOM 975 N N . SER A 1 125 ? 7.979 1.849 -15.382 1.00 81.06 125 SER A N 1
ATOM 976 C CA . SER A 1 125 ? 7.878 2.369 -16.757 1.00 81.06 125 SER A CA 1
ATOM 977 C C . SER A 1 125 ? 6.676 3.280 -17.012 1.00 81.06 125 SER A C 1
ATOM 979 O O . SER A 1 125 ? 6.647 4.007 -18.003 1.00 81.06 125 SER A O 1
ATOM 981 N N . SER A 1 126 ? 5.649 3.197 -16.172 1.00 89.12 126 SER A N 1
ATOM 982 C CA . SER A 1 126 ? 4.395 3.936 -16.316 1.00 89.12 126 SER A CA 1
ATOM 983 C C . SER A 1 126 ? 4.136 4.774 -15.071 1.00 89.12 126 SER A C 1
ATOM 985 O O . SER A 1 126 ? 4.652 4.487 -14.001 1.00 89.12 126 SER A O 1
ATOM 987 N N . ALA A 1 127 ? 3.324 5.815 -15.176 1.00 92.38 127 ALA A N 1
ATOM 988 C CA . ALA A 1 127 ? 2.753 6.452 -13.999 1.00 92.38 127 ALA A CA 1
ATOM 989 C C . ALA A 1 127 ? 1.386 7.010 -14.344 1.00 92.38 127 ALA A C 1
ATOM 991 O O . ALA A 1 127 ? 1.226 7.748 -15.317 1.00 92.38 127 ALA A O 1
ATOM 992 N N . LYS A 1 128 ? 0.399 6.671 -13.525 1.00 94.56 128 LYS A N 1
ATOM 993 C CA . LYS A 1 128 ? -0.964 7.160 -13.671 1.00 94.56 128 LYS A CA 1
ATOM 994 C C . LYS A 1 128 ? -1.515 7.523 -12.304 1.00 94.56 128 LYS A C 1
ATOM 996 O O . LYS A 1 128 ? -1.492 6.711 -11.385 1.00 94.56 128 LYS A O 1
ATOM 1001 N N . ARG A 1 129 ? -2.057 8.731 -12.182 1.00 94.81 129 ARG A N 1
ATOM 1002 C CA . ARG A 1 129 ? -2.841 9.104 -11.006 1.00 94.81 129 ARG A CA 1
ATOM 1003 C C . ARG A 1 129 ? -4.193 8.407 -11.087 1.00 94.81 129 ARG A C 1
ATOM 1005 O O . ARG A 1 129 ? -4.903 8.553 -12.082 1.00 94.81 129 ARG A O 1
ATOM 1012 N N . LEU A 1 130 ? -4.514 7.633 -10.063 1.00 94.75 130 LEU A N 1
ATOM 1013 C CA . LEU A 1 130 ? -5.791 6.952 -9.920 1.00 94.75 130 LEU A CA 1
ATOM 1014 C C . LEU A 1 130 ? -6.788 7.848 -9.198 1.00 94.75 130 LEU A C 1
ATOM 1016 O O . LEU A 1 130 ? -7.871 8.101 -9.716 1.00 94.75 130 LEU A O 1
ATOM 1020 N N . LEU A 1 131 ? -6.396 8.372 -8.040 1.00 94.44 131 LEU A N 1
ATOM 1021 C CA . LEU A 1 131 ? -7.282 9.128 -7.168 1.00 94.44 131 LEU A CA 1
ATOM 1022 C C . LEU A 1 131 ? -6.644 10.459 -6.774 1.00 94.44 131 LEU A C 1
ATOM 1024 O O . LEU A 1 131 ? -5.427 10.542 -6.614 1.00 94.44 131 LEU A O 1
ATOM 1028 N N . ASN A 1 132 ? -7.483 11.480 -6.623 1.00 94.00 132 ASN A N 1
ATOM 1029 C CA . ASN A 1 132 ? -7.155 12.747 -5.982 1.00 94.00 132 ASN A CA 1
ATOM 1030 C C . ASN A 1 132 ? -8.314 13.088 -5.039 1.00 94.00 132 ASN A C 1
ATOM 1032 O O . ASN A 1 132 ? -9.446 13.229 -5.508 1.00 94.00 132 ASN A O 1
ATOM 1036 N N . THR A 1 133 ? -8.054 13.132 -3.738 1.00 92.00 133 THR A N 1
ATOM 1037 C CA . THR A 1 133 ? -9.053 13.389 -2.691 1.00 92.00 133 THR A CA 1
ATOM 1038 C C . THR A 1 133 ? -8.845 14.756 -2.053 1.00 92.00 133 THR A C 1
ATOM 1040 O O . THR A 1 133 ? -7.799 15.374 -2.213 1.00 92.00 133 THR A O 1
ATOM 1043 N N . GLU A 1 134 ? -9.856 15.247 -1.340 1.00 91.94 134 GLU A N 1
ATOM 1044 C CA . GLU A 1 134 ? -9.698 16.416 -0.462 1.00 91.94 134 GLU A CA 1
ATOM 1045 C C . GLU A 1 134 ? -9.073 16.007 0.879 1.00 91.94 134 GLU A C 1
ATOM 1047 O O . GLU A 1 134 ? -8.227 16.714 1.421 1.00 91.94 134 GLU A O 1
ATOM 1052 N N . ASP A 1 135 ? -9.436 14.819 1.364 1.00 92.75 135 ASP A N 1
ATOM 1053 C CA . ASP A 1 135 ? -8.905 14.225 2.587 1.00 92.75 135 ASP A CA 1
ATOM 1054 C C . ASP A 1 135 ? -7.562 13.523 2.355 1.00 92.75 135 ASP A C 1
ATOM 1056 O O . ASP A 1 135 ? -7.281 13.008 1.267 1.00 92.75 135 ASP A O 1
ATOM 1060 N N . SER A 1 136 ? -6.721 13.466 3.392 1.00 94.00 136 SER A N 1
ATOM 1061 C CA . SER A 1 136 ? -5.404 12.828 3.294 1.00 94.00 136 SER A CA 1
ATOM 1062 C C . SER A 1 136 ? -5.549 11.310 3.247 1.00 94.00 136 SER A C 1
ATOM 1064 O O . SER A 1 136 ? -6.141 10.702 4.139 1.00 94.00 136 SER A O 1
ATOM 1066 N N . LEU A 1 137 ? -4.907 10.681 2.265 1.00 96.00 137 LEU A N 1
ATOM 1067 C CA . LEU A 1 137 ? -4.711 9.237 2.240 1.00 96.00 137 LEU A CA 1
ATOM 1068 C C . LEU A 1 137 ? -3.552 8.881 3.178 1.00 96.00 137 LEU A C 1
ATOM 1070 O O . LEU A 1 137 ? -2.503 9.534 3.183 1.00 96.00 137 LEU A O 1
ATOM 1074 N N . THR A 1 138 ? -3.738 7.859 4.007 1.00 95.19 138 THR A N 1
ATOM 1075 C CA . THR A 1 138 ? -2.821 7.556 5.118 1.00 95.19 138 THR A CA 1
ATOM 1076 C C . THR A 1 138 ? -2.303 6.124 5.127 1.00 95.19 138 THR A C 1
ATOM 1078 O O . THR A 1 138 ? -1.254 5.872 5.727 1.00 95.19 138 THR A O 1
ATOM 1081 N N . ALA A 1 139 ? -2.982 5.203 4.445 1.00 95.88 139 ALA A N 1
ATOM 1082 C CA . ALA A 1 139 ? -2.569 3.812 4.301 1.00 95.88 139 ALA A CA 1
ATOM 1083 C C . ALA A 1 139 ? -3.086 3.223 2.983 1.00 95.88 139 ALA A C 1
ATOM 1085 O O . ALA A 1 139 ? -4.111 3.663 2.467 1.00 95.88 139 ALA A O 1
ATOM 1086 N N . VAL A 1 140 ? -2.374 2.233 2.449 1.00 97.12 140 VAL A N 1
ATOM 1087 C CA . VAL A 1 140 ? -2.763 1.496 1.245 1.00 97.12 140 VAL A CA 1
ATOM 1088 C C . VAL A 1 140 ? -2.393 0.028 1.416 1.00 97.12 140 VAL A C 1
ATOM 1090 O O . VAL A 1 140 ? -1.314 -0.261 1.922 1.00 97.12 140 VAL A O 1
ATOM 1093 N N . ALA A 1 141 ? -3.277 -0.863 0.982 1.00 96.69 141 ALA A N 1
ATOM 1094 C CA . ALA A 1 141 ? -3.048 -2.297 0.841 1.00 96.69 141 ALA A CA 1
ATOM 1095 C C . ALA A 1 141 ? -3.700 -2.789 -0.462 1.00 96.69 141 ALA A C 1
ATOM 1097 O O . ALA A 1 141 ? -4.546 -2.100 -1.040 1.00 96.69 141 ALA A O 1
ATOM 1098 N N . VAL A 1 142 ? -3.309 -3.970 -0.937 1.00 95.56 142 VAL A N 1
ATOM 1099 C CA . VAL A 1 142 ? -3.854 -4.572 -2.163 1.00 95.56 142 VAL A CA 1
ATOM 1100 C C . VAL A 1 142 ? -4.445 -5.932 -1.823 1.00 95.56 142 VAL A C 1
ATOM 1102 O O . VAL A 1 142 ? -3.786 -6.768 -1.210 1.00 95.56 142 VAL A O 1
ATOM 1105 N N . ASP A 1 143 ? -5.673 -6.161 -2.272 1.00 94.31 143 ASP A N 1
ATOM 1106 C CA . ASP A 1 143 ? -6.212 -7.504 -2.429 1.00 94.31 143 ASP A CA 1
ATOM 1107 C C . ASP A 1 143 ? -5.672 -8.093 -3.739 1.00 94.31 143 ASP A C 1
ATOM 1109 O O . ASP A 1 143 ? -6.182 -7.798 -4.821 1.00 94.31 143 ASP A O 1
ATOM 1113 N N . SER A 1 144 ? -4.629 -8.918 -3.654 1.00 89.69 144 SER A N 1
ATOM 1114 C CA . SER A 1 144 ? -4.004 -9.534 -4.831 1.00 89.69 144 SER A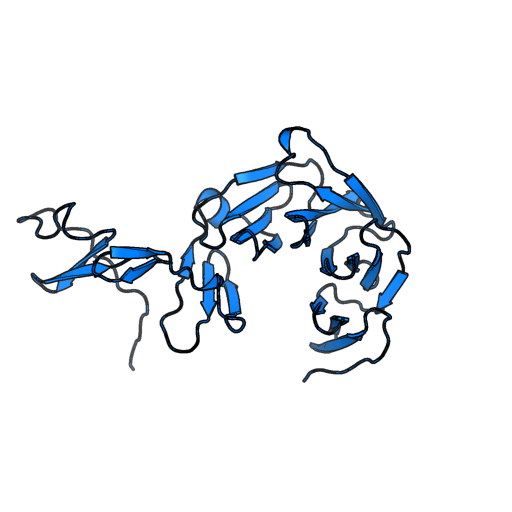 CA 1
ATOM 1115 C C . SER A 1 144 ? -4.892 -10.561 -5.543 1.00 89.69 144 SER A C 1
ATOM 1117 O O . SER A 1 144 ? -4.601 -10.926 -6.679 1.00 89.69 144 SER A O 1
ATOM 1119 N N . VAL A 1 145 ? -5.979 -11.027 -4.915 1.00 91.44 145 VAL A N 1
ATOM 1120 C CA . VAL A 1 145 ? -6.914 -11.980 -5.529 1.00 91.44 145 VAL A CA 1
ATOM 1121 C C . VAL A 1 145 ? -7.911 -11.244 -6.420 1.00 91.44 145 VAL A C 1
ATOM 1123 O O . VAL A 1 145 ? -8.152 -11.660 -7.554 1.00 91.44 145 VAL A O 1
ATOM 1126 N N . SER A 1 146 ? -8.488 -10.142 -5.935 1.00 91.56 146 SER A N 1
ATOM 1127 C CA . SER A 1 146 ? -9.464 -9.361 -6.710 1.00 91.56 146 SER A CA 1
ATOM 1128 C C . SER A 1 146 ? -8.839 -8.239 -7.549 1.00 91.56 146 SER A C 1
ATOM 1130 O O . SER A 1 146 ? -9.444 -7.781 -8.523 1.00 91.56 146 SER A O 1
ATOM 1132 N N . GLY A 1 147 ? -7.627 -7.800 -7.202 1.00 91.88 147 GLY A N 1
ATOM 1133 C CA . GLY A 1 147 ? -6.986 -6.611 -7.763 1.00 91.88 147 GLY A CA 1
ATOM 1134 C C . GLY A 1 147 ? -7.556 -5.297 -7.227 1.00 91.88 147 GLY A C 1
ATOM 1135 O O . GLY A 1 147 ? -7.313 -4.241 -7.816 1.00 91.88 147 GLY A O 1
ATOM 1136 N N . ASN A 1 148 ? -8.351 -5.350 -6.156 1.00 94.56 148 ASN A N 1
ATOM 1137 C CA . ASN A 1 148 ? -8.875 -4.164 -5.497 1.00 94.56 148 ASN A CA 1
ATOM 1138 C C . ASN A 1 148 ? -7.823 -3.533 -4.579 1.00 94.56 148 ASN A C 1
ATOM 1140 O O . ASN A 1 148 ? -6.972 -4.208 -4.001 1.00 94.56 148 ASN A O 1
ATOM 1144 N N . VAL A 1 149 ? -7.921 -2.218 -4.406 1.00 96.31 149 VAL A N 1
ATOM 1145 C CA . VAL A 1 149 ? -7.035 -1.442 -3.535 1.00 96.31 149 VAL A CA 1
ATOM 1146 C C . VAL A 1 149 ? -7.817 -0.997 -2.311 1.00 96.31 149 VAL A C 1
ATOM 1148 O O . VAL A 1 149 ? -8.891 -0.411 -2.431 1.00 96.31 149 VAL A O 1
ATOM 1151 N N . ILE A 1 150 ? -7.265 -1.249 -1.131 1.00 97.38 150 ILE A N 1
ATOM 1152 C CA . ILE A 1 150 ? -7.832 -0.828 0.148 1.00 97.38 150 ILE A CA 1
ATOM 1153 C C . ILE A 1 150 ? -7.075 0.398 0.622 1.00 97.38 150 ILE A C 1
ATOM 1155 O O . ILE A 1 150 ? -5.844 0.408 0.646 1.00 97.38 150 ILE A O 1
ATOM 1159 N N . LEU A 1 151 ? -7.808 1.441 0.993 1.00 97.12 151 LEU A N 1
ATOM 1160 C CA . LEU A 1 151 ? -7.244 2.733 1.352 1.00 97.12 151 LEU A CA 1
ATOM 1161 C C . LEU A 1 151 ? -7.722 3.152 2.731 1.00 97.12 151 LEU A C 1
ATOM 1163 O O . LEU A 1 151 ? -8.906 3.057 3.042 1.00 97.12 151 LEU A O 1
ATOM 1167 N N . GLY A 1 152 ? -6.781 3.645 3.530 1.00 96.56 152 GLY A N 1
ATOM 1168 C CA . GLY A 1 152 ? -7.050 4.382 4.754 1.00 96.56 152 GLY A CA 1
ATOM 1169 C C . GLY A 1 152 ? -7.042 5.879 4.473 1.00 96.56 152 GLY A C 1
ATOM 1170 O O . GLY A 1 152 ? -6.160 6.369 3.760 1.00 96.56 152 GLY A O 1
ATOM 1171 N N . MET A 1 153 ? -7.998 6.600 5.047 1.00 94.94 153 MET A N 1
ATOM 1172 C CA . MET A 1 153 ? -8.154 8.041 4.872 1.00 94.94 153 MET A CA 1
ATOM 1173 C C . MET A 1 153 ? -8.422 8.730 6.205 1.00 94.94 153 MET A C 1
ATOM 1175 O O . MET A 1 153 ? -9.098 8.193 7.082 1.00 94.94 153 MET A O 1
ATOM 1179 N N . GLU A 1 154 ? -7.855 9.920 6.362 1.00 94.19 154 GLU A N 1
ATOM 1180 C CA . GLU A 1 154 ? -8.060 10.799 7.510 1.00 94.19 154 GLU A CA 1
ATOM 1181 C C . GLU A 1 154 ? -9.144 11.822 7.165 1.00 94.19 154 GLU A C 1
ATOM 1183 O O . GLU A 1 154 ? -8.860 12.795 6.471 1.00 94.19 154 GLU A O 1
ATOM 1188 N N . THR A 1 155 ? -10.370 11.596 7.647 1.00 89.50 155 THR A N 1
ATOM 1189 C CA . THR A 1 155 ? -11.499 12.527 7.462 1.00 89.50 155 THR A CA 1
ATOM 1190 C C . THR A 1 155 ? -11.525 13.604 8.540 1.00 89.50 155 THR A C 1
ATOM 1192 O O . THR A 1 155 ? -11.807 14.770 8.278 1.00 89.50 155 THR A O 1
ATOM 1195 N N . THR A 1 156 ? -11.185 13.245 9.780 1.00 88.75 156 THR A N 1
ATOM 1196 C CA . THR A 1 156 ? -10.981 14.208 10.868 1.00 88.75 156 THR A CA 1
ATOM 1197 C C . THR A 1 156 ? -9.787 13.800 11.727 1.00 88.75 156 THR A C 1
ATOM 1199 O O . THR A 1 156 ? -9.326 12.661 11.685 1.00 88.75 156 THR A O 1
ATOM 1202 N N . ARG A 1 157 ? -9.321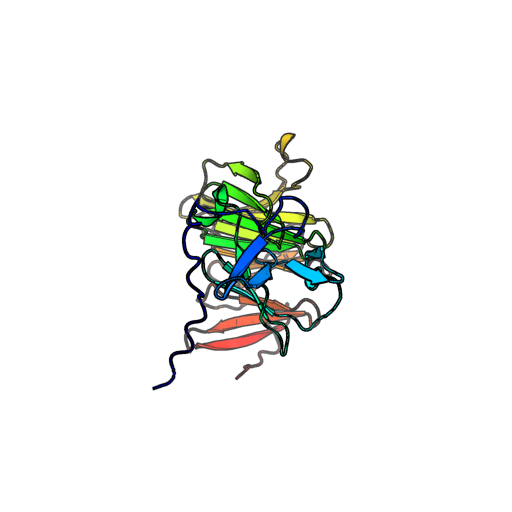 14.697 12.609 1.00 84.19 157 ARG A N 1
ATOM 1203 C CA . ARG A 1 157 ? -8.238 14.385 13.569 1.00 84.19 157 ARG A CA 1
ATOM 1204 C C . ARG A 1 157 ? -8.536 13.174 14.463 1.00 84.19 157 ARG A C 1
ATOM 1206 O O . ARG A 1 157 ? -7.611 12.583 15.022 1.00 84.19 157 ARG A O 1
ATOM 1213 N N . HIS A 1 158 ? -9.812 12.826 14.617 1.00 89.12 158 HIS A N 1
ATOM 1214 C CA . HIS A 1 158 ? -10.293 11.755 15.485 1.00 89.12 158 HIS A CA 1
ATOM 1215 C C . HIS A 1 158 ? -11.038 10.663 14.718 1.00 89.12 158 HIS A C 1
ATOM 1217 O O . HIS A 1 158 ? -11.611 9.777 15.338 1.00 89.12 158 HIS A O 1
ATOM 1223 N N . THR A 1 159 ? -11.019 10.678 13.385 1.00 93.88 159 THR A N 1
ATOM 1224 C CA . THR A 1 159 ? -11.744 9.683 12.593 1.00 93.88 159 THR A CA 1
ATOM 1225 C C . THR A 1 159 ? -10.916 9.246 11.398 1.00 93.88 159 THR A C 1
ATOM 1227 O O . THR A 1 159 ? -10.451 10.070 10.611 1.00 93.88 159 THR A O 1
ATOM 1230 N N . GLY A 1 160 ? -10.710 7.937 11.299 1.00 95.25 160 GLY A N 1
ATOM 1231 C CA . GLY A 1 160 ? -10.153 7.289 10.123 1.00 95.25 160 GLY A CA 1
ATOM 1232 C C . GLY A 1 160 ? -11.228 6.487 9.403 1.00 95.25 160 GLY A C 1
ATOM 1233 O O . GLY A 1 160 ? -12.097 5.901 10.042 1.00 95.25 160 GLY A O 1
ATOM 1234 N N . GLU A 1 161 ? -11.160 6.431 8.082 1.00 96.12 161 GLU A N 1
ATOM 1235 C CA . GLU A 1 161 ? -12.033 5.587 7.267 1.00 96.12 161 GLU A CA 1
ATOM 1236 C C . GLU A 1 161 ? -11.212 4.599 6.455 1.00 96.12 161 GLU A C 1
ATOM 1238 O O . GLU A 1 161 ? -10.093 4.909 6.037 1.00 96.12 161 GLU A O 1
ATOM 1243 N N . ILE A 1 162 ? -11.780 3.416 6.228 1.00 97.25 162 ILE A N 1
ATOM 1244 C CA . ILE A 1 162 ? -11.238 2.426 5.305 1.00 97.25 162 ILE A CA 1
ATOM 1245 C C . ILE A 1 162 ? -12.261 2.179 4.203 1.00 97.25 162 ILE A C 1
ATOM 1247 O O . ILE A 1 162 ? -13.430 1.903 4.477 1.00 97.25 162 ILE A O 1
ATOM 1251 N N . PHE A 1 163 ? -11.817 2.257 2.951 1.00 96.00 163 PHE A N 1
ATOM 1252 C CA . PHE A 1 163 ? -12.651 1.974 1.788 1.00 96.00 163 PHE A CA 1
ATOM 1253 C C . PHE A 1 163 ? -11.901 1.163 0.732 1.00 96.00 163 PHE A C 1
ATOM 1255 O O . PHE A 1 163 ? -10.672 1.192 0.649 1.00 96.00 163 PHE A O 1
ATOM 1262 N N . ILE A 1 164 ? -12.666 0.450 -0.091 1.00 95.62 164 ILE A N 1
ATOM 1263 C CA . ILE A 1 164 ? -12.184 -0.298 -1.248 1.00 95.62 164 ILE A CA 1
ATOM 1264 C C . ILE A 1 164 ? -12.390 0.529 -2.511 1.00 95.62 164 ILE A C 1
ATOM 1266 O O . ILE A 1 164 ? -13.430 1.164 -2.719 1.00 95.62 164 ILE A O 1
ATOM 1270 N N . LEU A 1 165 ? -11.389 0.467 -3.375 1.00 95.00 165 LEU A N 1
ATOM 1271 C CA . LEU A 1 165 ? -11.365 1.049 -4.698 1.00 95.00 165 LEU A CA 1
ATOM 1272 C C . LEU A 1 165 ? -11.066 -0.046 -5.725 1.00 95.00 165 LEU A C 1
ATOM 1274 O O . LEU A 1 165 ? -10.053 -0.732 -5.615 1.00 95.00 165 LEU A O 1
ATOM 1278 N N . ASP A 1 166 ? -11.904 -0.158 -6.755 1.00 94.12 166 ASP A N 1
ATOM 1279 C CA . ASP A 1 166 ? -11.586 -0.931 -7.960 1.00 94.12 166 ASP A CA 1
ATOM 1280 C C . ASP A 1 166 ? -10.834 -0.013 -8.947 1.00 94.12 166 ASP A C 1
ATOM 1282 O O . ASP A 1 166 ? -11.435 0.919 -9.504 1.00 94.12 166 ASP A O 1
ATOM 1286 N N . PRO A 1 167 ? -9.532 -0.246 -9.212 1.00 92.12 167 PRO A N 1
ATOM 1287 C CA . PRO A 1 167 ? -8.748 0.589 -10.123 1.00 92.12 167 PRO A CA 1
ATOM 1288 C C . PRO A 1 167 ? -9.319 0.658 -11.546 1.00 92.12 167 PRO A C 1
ATOM 1290 O O . PRO A 1 167 ? -9.074 1.633 -12.266 1.00 92.12 167 PRO A O 1
ATOM 1293 N N . LYS A 1 168 ? -10.087 -0.356 -11.969 1.00 89.88 168 LYS A N 1
ATOM 1294 C CA . LYS A 1 168 ? -10.689 -0.441 -13.308 1.00 89.88 168 LYS A CA 1
ATOM 1295 C C . LYS A 1 168 ? -11.946 0.420 -13.418 1.00 89.88 168 LYS A C 1
ATOM 1297 O O . LYS A 1 168 ? -12.208 0.962 -14.491 1.00 89.88 168 LYS A O 1
ATOM 1302 N N . LYS A 1 169 ? -12.675 0.610 -12.315 1.00 88.12 169 LYS A N 1
ATOM 1303 C CA . LYS A 1 169 ? -13.949 1.354 -12.265 1.00 88.12 169 LYS A CA 1
ATOM 1304 C C . LYS A 1 169 ? -13.833 2.741 -11.644 1.00 88.12 169 LYS A C 1
ATOM 1306 O O . LYS A 1 169 ? -14.829 3.384 -11.331 1.00 88.12 169 LYS A O 1
ATOM 1311 N N . ILE A 1 170 ? -12.618 3.268 -11.531 1.00 85.12 170 ILE A N 1
ATOM 1312 C CA . ILE A 1 170 ? -12.379 4.570 -10.898 1.00 85.12 170 ILE A CA 1
ATOM 1313 C C . ILE A 1 170 ? -13.098 5.742 -11.578 1.00 85.12 170 ILE A C 1
ATOM 1315 O O . ILE A 1 170 ? -13.464 6.713 -10.924 1.00 85.12 170 ILE A O 1
ATOM 1319 N N . LYS A 1 171 ? -13.342 5.645 -12.893 1.00 83.31 171 LYS A N 1
ATOM 1320 C CA . LYS A 1 171 ? -14.084 6.662 -13.658 1.00 83.31 171 LYS A CA 1
ATOM 1321 C C . LYS A 1 171 ? -15.553 6.758 -13.243 1.00 83.31 171 LYS A C 1
ATOM 1323 O O . LYS A 1 171 ? -16.167 7.794 -13.458 1.00 83.31 171 LYS A O 1
ATOM 1328 N N . GLU A 1 172 ? -16.092 5.697 -12.650 1.00 85.31 172 GLU A N 1
ATOM 1329 C CA . GLU A 1 172 ? -17.457 5.638 -12.125 1.00 85.31 172 GLU A CA 1
ATOM 1330 C C . GLU A 1 172 ? -17.532 6.193 -10.692 1.00 85.31 172 GLU A C 1
ATOM 1332 O O . GLU A 1 172 ? -18.606 6.230 -10.102 1.00 85.31 172 GLU A O 1
ATOM 1337 N N . ASN A 1 173 ? -16.395 6.629 -10.126 1.00 79.12 173 ASN A N 1
ATOM 1338 C CA . ASN A 1 173 ? -16.263 7.126 -8.755 1.00 79.12 173 ASN A CA 1
ATOM 1339 C C . ASN A 1 173 ? -16.828 6.158 -7.695 1.00 79.12 173 ASN A C 1
ATOM 1341 O O . ASN A 1 173 ? -17.270 6.576 -6.626 1.00 79.12 173 ASN A O 1
ATOM 1345 N N . MET A 1 174 ? -16.814 4.854 -7.985 1.00 82.12 174 MET A N 1
ATOM 1346 C CA . MET A 1 174 ? -17.257 3.842 -7.034 1.00 82.12 174 MET A CA 1
ATOM 1347 C C . MET A 1 174 ? -16.184 3.621 -5.971 1.00 82.12 174 MET A C 1
ATOM 1349 O O . MET A 1 174 ? -15.095 3.120 -6.256 1.00 82.12 174 MET A O 1
ATOM 1353 N N . LYS A 1 175 ? -16.522 3.997 -4.738 1.00 88.38 175 LYS A N 1
ATOM 1354 C CA . LYS A 1 175 ? -15.768 3.701 -3.521 1.00 88.38 175 LYS A CA 1
ATOM 1355 C C . LYS A 1 175 ? -16.697 2.946 -2.585 1.00 88.38 175 LYS A C 1
ATOM 1357 O O . LYS A 1 175 ? -17.811 3.405 -2.336 1.00 88.38 175 LYS A O 1
ATOM 1362 N N . ILE A 1 176 ? -16.254 1.801 -2.089 1.00 92.31 176 ILE A N 1
ATOM 1363 C CA . ILE A 1 176 ? -17.032 1.004 -1.140 1.00 92.31 176 ILE A CA 1
ATOM 1364 C C . ILE A 1 176 ? -16.474 1.289 0.245 1.00 92.31 176 ILE A C 1
ATOM 1366 O O . ILE A 1 176 ? -15.348 0.905 0.545 1.00 92.31 176 ILE A O 1
ATOM 1370 N N . HIS A 1 177 ? -17.240 1.990 1.074 1.00 94.31 177 HIS A N 1
ATOM 1371 C CA . HIS A 1 177 ? -16.891 2.190 2.478 1.00 94.31 177 HIS A CA 1
ATOM 1372 C C . HIS A 1 177 ? -16.962 0.848 3.220 1.00 94.31 177 HIS A C 1
ATOM 1374 O O . HIS A 1 177 ? -17.945 0.125 3.069 1.00 94.31 177 HIS A O 1
ATOM 1380 N N . LEU A 1 178 ? -15.904 0.501 3.960 1.00 95.12 178 LEU A N 1
ATOM 1381 C CA . LEU A 1 178 ? -15.855 -0.717 4.776 1.00 95.12 178 LEU A CA 1
ATOM 1382 C C . LEU A 1 178 ? -16.162 -0.414 6.235 1.00 95.12 178 LEU A C 1
ATOM 1384 O O . LEU A 1 178 ? -17.033 -1.034 6.837 1.00 95.12 178 LEU A O 1
ATOM 1388 N N . LEU A 1 179 ? -15.399 0.507 6.825 1.00 96.25 179 LEU A N 1
ATOM 1389 C CA . LEU A 1 179 ? -15.520 0.829 8.239 1.00 96.25 179 LEU A CA 1
ATOM 1390 C C . LEU A 1 179 ? -14.969 2.214 8.561 1.00 96.25 179 LEU A C 1
ATOM 1392 O O . LEU A 1 179 ? -14.158 2.785 7.827 1.00 96.25 179 LEU A O 1
ATOM 1396 N N . THR A 1 180 ? -15.388 2.710 9.721 1.00 95.88 180 THR A N 1
ATOM 1397 C CA . THR A 1 180 ? -14.898 3.942 10.334 1.00 95.88 180 THR A CA 1
ATOM 1398 C C . THR A 1 180 ? -14.277 3.608 11.687 1.00 95.88 180 THR A C 1
ATOM 1400 O O . THR 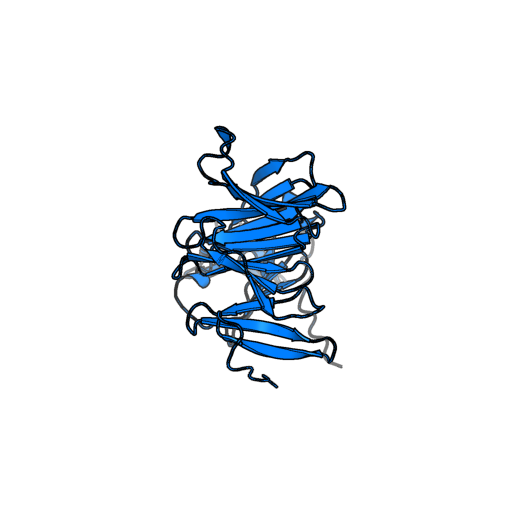A 1 180 ? -14.899 2.942 12.513 1.00 95.88 180 THR A O 1
ATOM 1403 N N . ASP A 1 181 ? -13.060 4.088 11.927 1.00 94.31 181 ASP A N 1
ATOM 1404 C CA . ASP A 1 181 ? -12.368 3.978 13.206 1.00 94.31 181 ASP A CA 1
ATOM 1405 C C . ASP A 1 181 ? -12.417 5.323 13.943 1.00 94.31 181 ASP A C 1
ATOM 1407 O O . ASP A 1 181 ? -11.812 6.320 13.533 1.00 94.31 181 ASP A O 1
ATOM 1411 N N . SER A 1 182 ? -13.158 5.349 15.049 1.00 92.94 182 SER A N 1
ATOM 1412 C CA . SER A 1 182 ? -13.349 6.535 15.888 1.00 92.94 182 SER A CA 1
ATOM 1413 C C . SER A 1 182 ? -12.160 6.851 16.798 1.00 92.94 182 SER A C 1
ATOM 1415 O O . SER A 1 182 ? -12.187 7.852 17.509 1.00 92.94 182 SER A O 1
ATOM 1417 N N . GLU A 1 183 ? -11.127 6.006 16.836 1.00 91.44 183 GLU A N 1
ATOM 1418 C CA . GLU A 1 183 ? -9.908 6.306 17.589 1.00 91.44 183 GLU A CA 1
ATOM 1419 C C . GLU A 1 183 ? -8.953 7.198 16.785 1.00 91.44 183 GLU A C 1
ATOM 1421 O O . GLU A 1 183 ? -8.019 7.776 17.355 1.00 91.44 183 GLU A O 1
ATOM 1426 N N . GLY A 1 184 ? -9.164 7.334 15.469 1.00 91.19 184 GLY A N 1
ATOM 1427 C CA . GLY A 1 184 ? -8.511 8.316 14.603 1.00 91.19 184 GLY A CA 1
ATOM 1428 C C . GLY A 1 184 ? -7.853 7.760 13.335 1.00 91.19 184 GLY A C 1
ATOM 1429 O O . GLY A 1 184 ? -8.178 6.660 12.900 1.00 91.19 184 GLY A O 1
ATOM 1430 N N . PRO A 1 185 ? -6.920 8.520 12.724 1.00 90.62 185 PRO A N 1
ATOM 1431 C CA . PRO A 1 185 ? -6.387 8.223 11.392 1.00 90.62 185 PRO A CA 1
ATOM 1432 C C . PRO A 1 185 ? -5.683 6.869 11.280 1.00 90.62 185 PRO A C 1
ATOM 1434 O O . PRO A 1 185 ? -4.809 6.554 12.100 1.00 90.62 185 PRO A O 1
ATOM 1437 N N . ILE A 1 186 ? -5.989 6.130 10.210 1.00 93.38 186 ILE A N 1
ATOM 1438 C CA . ILE A 1 186 ? -5.433 4.801 9.931 1.00 93.38 186 ILE A CA 1
ATOM 1439 C C . ILE A 1 186 ? -4.040 4.923 9.307 1.00 93.38 186 ILE A C 1
ATOM 1441 O O . ILE A 1 186 ? -3.903 5.342 8.162 1.00 93.38 186 ILE A O 1
ATOM 1445 N N . ARG A 1 187 ? -2.979 4.568 10.036 1.00 89.94 187 ARG A N 1
ATOM 1446 C CA . ARG A 1 187 ? -1.587 4.797 9.578 1.00 89.94 187 ARG A CA 1
ATOM 1447 C C . ARG A 1 187 ? -0.956 3.613 8.846 1.00 89.94 187 ARG A C 1
ATOM 1449 O O . ARG A 1 187 ? 0.082 3.777 8.201 1.00 89.94 187 ARG A O 1
ATOM 1456 N N . HIS A 1 188 ? -1.537 2.430 8.983 1.00 95.00 188 HIS A N 1
ATOM 1457 C CA . HIS A 1 188 ? -1.036 1.198 8.390 1.00 95.00 188 HIS A CA 1
ATOM 1458 C C . HIS A 1 188 ? -2.202 0.223 8.220 1.00 95.00 188 HIS A C 1
ATOM 1460 O O . HIS A 1 188 ? -3.027 0.113 9.130 1.00 95.00 188 HIS A O 1
ATOM 1466 N N . ILE A 1 189 ? -2.264 -0.440 7.065 1.00 96.62 189 ILE A N 1
ATOM 1467 C CA . ILE A 1 189 ? -3.256 -1.457 6.712 1.00 96.62 189 ILE A CA 1
ATOM 1468 C C . ILE A 1 189 ? -2.515 -2.594 6.017 1.00 96.62 189 ILE A C 1
ATOM 1470 O O . ILE A 1 189 ? -1.669 -2.319 5.174 1.00 96.62 189 ILE A O 1
ATOM 1474 N N . GLU A 1 190 ? -2.875 -3.831 6.335 1.00 96.44 190 GLU A N 1
ATOM 1475 C CA . GLU A 1 190 ? -2.474 -5.034 5.602 1.00 96.44 190 GLU A CA 1
ATOM 1476 C C . GLU A 1 190 ? -3.698 -5.928 5.401 1.00 96.44 190 GLU A C 1
ATOM 1478 O O . GLU A 1 190 ? -4.639 -5.901 6.199 1.00 96.44 190 GLU A O 1
ATOM 1483 N N . MET A 1 191 ? -3.694 -6.742 4.351 1.00 94.75 191 MET A N 1
ATOM 1484 C CA . MET A 1 191 ? -4.773 -7.685 4.066 1.00 94.75 191 MET A CA 1
ATOM 1485 C C . MET A 1 191 ? -4.203 -9.077 3.826 1.00 94.75 191 MET A C 1
ATOM 1487 O O . MET A 1 191 ? -3.218 -9.234 3.110 1.00 94.75 191 MET A O 1
ATOM 1491 N N . ASP A 1 192 ? -4.874 -10.091 4.367 1.00 95.94 192 ASP A N 1
ATOM 1492 C CA . ASP A 1 192 ? -4.748 -11.454 3.863 1.00 95.94 192 ASP A CA 1
ATOM 1493 C C . ASP A 1 192 ? -5.962 -11.759 2.969 1.00 95.94 192 ASP A C 1
ATOM 1495 O O . ASP A 1 192 ? -7.057 -12.031 3.483 1.00 95.94 192 ASP A O 1
ATOM 1499 N N . PRO A 1 193 ? -5.798 -11.710 1.634 1.00 92.44 193 PRO A N 1
ATOM 1500 C CA . PRO A 1 193 ? -6.905 -11.908 0.711 1.00 92.44 193 PRO A CA 1
ATOM 1501 C C . PRO A 1 193 ? -7.362 -13.366 0.620 1.00 92.44 193 PRO A C 1
ATOM 1503 O O . PRO A 1 193 ? -8.505 -13.619 0.254 1.00 92.44 193 PRO A O 1
ATOM 1506 N N . ILE A 1 194 ? -6.518 -14.331 1.003 1.00 92.12 194 ILE A N 1
ATOM 1507 C CA . ILE A 1 194 ? -6.866 -15.759 0.971 1.00 92.12 194 ILE A CA 1
ATOM 1508 C C . ILE A 1 194 ? -7.871 -16.076 2.080 1.00 92.12 194 ILE A C 1
ATOM 1510 O O . ILE A 1 194 ? -8.817 -16.835 1.874 1.00 92.12 194 ILE A O 1
ATOM 1514 N N . ARG A 1 195 ? -7.681 -15.480 3.262 1.00 94.75 195 ARG A N 1
ATOM 1515 C CA . ARG A 1 195 ? -8.587 -15.649 4.411 1.00 94.75 195 ARG A CA 1
ATOM 1516 C C . ARG A 1 195 ? -9.668 -14.578 4.494 1.00 94.75 195 ARG A C 1
ATOM 1518 O O . ARG A 1 195 ? -10.552 -14.697 5.338 1.00 94.75 195 ARG A O 1
ATOM 1525 N N . GLY A 1 196 ? -9.596 -13.547 3.654 1.00 94.62 196 GLY A N 1
ATOM 1526 C CA . GLY A 1 196 ? -10.532 -12.429 3.674 1.00 94.62 196 GLY A CA 1
ATOM 1527 C C . GLY A 1 196 ? -10.511 -11.703 5.014 1.00 94.62 196 GLY A C 1
ATOM 1528 O O . GLY A 1 196 ? -11.569 -11.459 5.587 1.00 94.62 196 GLY A O 1
ATOM 1529 N N . VAL A 1 197 ? -9.321 -11.402 5.540 1.00 96.50 197 VAL A N 1
ATOM 1530 C CA . VAL A 1 197 ? -9.160 -10.644 6.788 1.00 96.50 197 VAL A CA 1
ATOM 1531 C C . VAL A 1 197 ? -8.328 -9.390 6.559 1.00 96.50 197 VAL A C 1
ATOM 1533 O O . VAL A 1 197 ? -7.337 -9.394 5.828 1.00 96.50 197 VAL A O 1
ATOM 1536 N N . LEU A 1 198 ? -8.756 -8.313 7.203 1.00 97.31 198 LEU A N 1
ATOM 1537 C CA . LEU A 1 198 ? -8.155 -6.992 7.131 1.00 97.31 198 LEU A CA 1
ATOM 1538 C C . LEU A 1 198 ? -7.528 -6.652 8.478 1.00 97.31 198 LEU A C 1
ATOM 1540 O O . LEU A 1 198 ? -8.176 -6.807 9.514 1.00 97.31 198 LEU A O 1
ATOM 1544 N N . PHE A 1 199 ? -6.307 -6.130 8.457 1.00 97.81 199 PHE A N 1
ATOM 1545 C CA . PHE A 1 199 ? -5.601 -5.651 9.636 1.00 97.81 199 PHE A CA 1
ATOM 1546 C C . PHE A 1 199 ? -5.270 -4.174 9.503 1.00 97.81 199 PHE A C 1
ATOM 1548 O O . PHE A 1 199 ? -4.873 -3.710 8.437 1.00 97.81 199 PHE A O 1
ATOM 1555 N N . TRP A 1 200 ? -5.385 -3.427 10.595 1.00 97.19 200 TRP A N 1
ATOM 1556 C CA . TRP A 1 200 ? -4.958 -2.031 10.636 1.00 97.19 200 TRP A CA 1
ATOM 1557 C C . TRP A 1 200 ? -4.488 -1.637 12.027 1.00 97.19 200 TRP A C 1
ATOM 1559 O O . TRP A 1 200 ? -4.832 -2.277 13.018 1.00 97.19 200 TRP A O 1
ATOM 1569 N N . TRP A 1 201 ? -3.702 -0.564 12.114 1.00 95.31 201 TRP A N 1
ATOM 1570 C CA . TRP A 1 201 ? -3.262 -0.033 13.402 1.00 95.31 201 TRP A CA 1
ATOM 1571 C C . TRP A 1 201 ? -3.944 1.289 13.742 1.00 95.31 201 TRP A C 1
ATOM 1573 O O . TRP A 1 201 ? -3.815 2.280 13.011 1.00 95.31 201 TRP A O 1
ATOM 1583 N N . ARG A 1 202 ? -4.601 1.306 14.905 1.00 93.12 202 ARG A N 1
ATOM 1584 C CA . ARG A 1 202 ? -5.011 2.510 15.628 1.00 93.12 202 ARG A CA 1
ATOM 1585 C C . ARG A 1 202 ? -5.243 2.162 17.096 1.00 93.12 202 ARG A C 1
ATOM 1587 O O . ARG A 1 202 ? -6.137 1.379 17.393 1.00 93.12 202 ARG A O 1
ATOM 1594 N N . GLY A 1 203 ? -4.410 2.699 17.991 1.00 91.31 203 GLY A N 1
ATOM 1595 C CA . GLY A 1 203 ? -4.421 2.360 19.424 1.00 91.31 203 GLY A CA 1
ATOM 1596 C C . GLY A 1 203 ? -3.841 0.969 19.701 1.00 91.31 203 GLY A C 1
ATOM 1597 O O . GLY A 1 203 ? -2.905 0.830 20.482 1.00 91.31 203 GLY A O 1
ATOM 1598 N N . CYS A 1 204 ? -4.335 -0.029 18.978 1.00 94.50 204 CYS A N 1
ATOM 1599 C CA . CYS A 1 204 ? -3.809 -1.376 18.884 1.00 94.50 204 CYS A CA 1
ATOM 1600 C C . CYS A 1 204 ? -3.855 -1.871 17.428 1.00 94.50 204 CYS A C 1
ATOM 1602 O O . CYS A 1 204 ? -4.375 -1.186 16.541 1.00 94.50 204 CYS A O 1
ATOM 1604 N N . ILE A 1 205 ? -3.298 -3.053 17.163 1.00 96.62 205 ILE A N 1
ATOM 1605 C CA . ILE A 1 205 ? -3.489 -3.726 15.876 1.00 96.62 205 ILE A CA 1
ATOM 1606 C C . ILE A 1 205 ? -4.841 -4.424 15.921 1.00 96.62 205 ILE A C 1
ATOM 1608 O O . ILE A 1 205 ? -5.071 -5.309 16.751 1.00 96.62 205 ILE A O 1
ATOM 1612 N N . LYS A 1 206 ? -5.734 -3.994 15.039 1.00 96.81 206 LYS A N 1
ATOM 1613 C CA . LYS A 1 206 ? -7.099 -4.481 14.906 1.00 96.81 206 LYS A CA 1
ATOM 1614 C C . LYS A 1 206 ? -7.211 -5.422 13.716 1.00 96.81 206 LYS A C 1
ATOM 1616 O O . LYS A 1 206 ? -6.413 -5.355 12.782 1.00 96.81 206 LYS A O 1
ATOM 1621 N N . LYS A 1 207 ? -8.220 -6.281 13.769 1.00 97.06 207 LYS A N 1
ATOM 1622 C CA . LYS A 1 207 ? -8.591 -7.232 12.726 1.00 97.06 207 LYS A CA 1
ATOM 1623 C C . LYS A 1 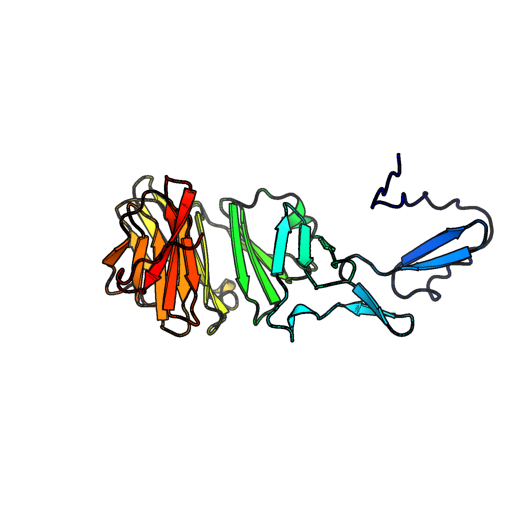207 ? -10.083 -7.147 12.466 1.00 97.06 207 LYS A C 1
ATOM 1625 O O . LYS A 1 207 ? -10.853 -7.077 13.417 1.00 97.06 207 LYS A O 1
ATOM 1630 N N . ALA A 1 208 ? -10.475 -7.237 11.206 1.00 97.50 208 ALA A N 1
ATOM 1631 C CA . ALA A 1 208 ? -11.851 -7.428 10.771 1.00 97.50 208 ALA A CA 1
ATOM 1632 C C . ALA A 1 208 ? -11.900 -8.470 9.648 1.00 97.50 208 ALA A C 1
ATOM 1634 O O . ALA A 1 208 ? -10.874 -8.850 9.076 1.00 97.50 208 ALA A O 1
ATOM 1635 N N . ASN A 1 209 ? -13.106 -8.912 9.318 1.00 96.50 209 ASN A N 1
ATOM 1636 C CA . ASN A 1 209 ? -13.373 -9.587 8.056 1.00 96.50 209 ASN A CA 1
ATOM 1637 C C . ASN A 1 209 ? -13.137 -8.615 6.880 1.00 96.50 209 ASN A C 1
ATOM 1639 O O . ASN A 1 209 ? -13.112 -7.397 7.057 1.00 96.50 209 ASN A O 1
ATOM 1643 N N . GLY A 1 210 ? -12.979 -9.138 5.665 1.00 92.88 210 GLY A N 1
ATOM 1644 C CA . GLY A 1 210 ? -12.717 -8.347 4.456 1.00 92.88 210 GLY A CA 1
ATOM 1645 C C . GLY A 1 210 ? -13.855 -7.397 4.064 1.00 92.88 210 GLY A C 1
ATOM 1646 O O . GLY A 1 210 ? -13.638 -6.465 3.298 1.00 92.88 210 GLY A O 1
ATOM 1647 N N . ASP A 1 211 ? -15.049 -7.602 4.621 1.00 93.06 211 ASP A N 1
ATOM 1648 C CA . ASP A 1 211 ? -16.203 -6.703 4.515 1.00 93.06 211 ASP A CA 1
ATOM 1649 C C . ASP A 1 211 ? -16.245 -5.625 5.620 1.00 93.06 211 ASP A C 1
ATOM 1651 O O . ASP A 1 211 ? -17.170 -4.820 5.660 1.00 93.06 211 ASP A O 1
ATOM 1655 N N . GLY A 1 212 ? -15.257 -5.603 6.521 1.00 95.00 212 GLY A N 1
ATOM 1656 C CA . GLY A 1 212 ? -15.167 -4.679 7.651 1.00 95.00 212 GLY A CA 1
ATOM 1657 C C . GLY A 1 212 ? -15.912 -5.122 8.917 1.00 95.00 212 GLY A C 1
ATOM 1658 O O . GLY A 1 212 ? -15.831 -4.438 9.939 1.00 95.00 212 GLY A O 1
ATOM 1659 N N . SER A 1 213 ? -16.604 -6.266 8.900 1.00 95.62 213 SER A N 1
ATOM 1660 C CA . SER A 1 213 ? -17.335 -6.783 10.065 1.00 95.62 213 SER A CA 1
ATOM 1661 C C . SER A 1 213 ? -16.417 -7.426 11.118 1.00 95.62 213 SER A C 1
ATOM 1663 O O . SER A 1 213 ? -15.268 -7.779 10.849 1.00 95.62 213 SER A O 1
ATOM 1665 N N . ASN A 1 214 ? -16.929 -7.603 12.343 1.00 95.62 214 ASN A N 1
ATOM 1666 C CA . ASN A 1 214 ? -16.228 -8.254 13.464 1.00 95.62 214 ASN A CA 1
ATOM 1667 C C . ASN A 1 214 ? -14.863 -7.629 13.813 1.00 95.62 214 ASN A C 1
ATOM 1669 O O . ASN A 1 214 ? -13.906 -8.334 14.139 1.00 95.62 214 ASN A O 1
ATOM 1673 N N . ALA A 1 215 ? -14.789 -6.297 13.768 1.00 96.38 215 ALA A N 1
ATOM 1674 C CA . ALA A 1 215 ? -13.613 -5.543 14.176 1.00 96.38 215 ALA A CA 1
ATOM 1675 C C . ALA A 1 215 ? -13.246 -5.826 15.645 1.00 96.38 215 ALA A C 1
ATOM 1677 O O . ALA A 1 215 ? -14.026 -5.546 16.555 1.00 96.38 215 ALA A O 1
ATOM 1678 N N . THR A 1 216 ? -12.049 -6.359 15.888 1.00 96.19 216 THR A N 1
ATOM 1679 C CA . THR A 1 216 ? -11.536 -6.648 17.235 1.00 96.19 216 THR A CA 1
ATOM 1680 C C . THR A 1 216 ? -10.065 -6.266 17.366 1.00 96.19 216 THR A C 1
ATOM 1682 O O . THR A 1 216 ? -9.319 -6.239 16.389 1.00 96.19 216 THR A O 1
ATOM 1685 N N . CYS A 1 217 ? -9.644 -5.941 18.586 1.00 96.00 217 CYS A N 1
ATOM 1686 C CA . CYS A 1 217 ? -8.248 -5.669 18.910 1.00 96.00 217 CYS A CA 1
ATOM 1687 C C . CYS A 1 217 ? -7.496 -6.993 19.105 1.00 96.00 217 CYS A C 1
ATOM 1689 O O . CYS A 1 217 ? -7.884 -7.784 19.961 1.00 96.00 217 CYS A O 1
ATOM 1691 N N . VAL A 1 218 ? -6.434 -7.226 18.330 1.00 96.25 218 VAL A N 1
ATOM 1692 C CA . VAL A 1 218 ? -5.658 -8.479 18.357 1.00 96.25 218 VAL A CA 1
ATOM 1693 C C . VAL A 1 218 ? -4.376 -8.320 19.166 1.00 96.25 218 VAL A C 1
ATOM 1695 O O . VAL A 1 218 ? -4.052 -9.166 19.993 1.00 96.25 218 VAL A O 1
ATOM 1698 N N . VAL A 1 219 ? -3.651 -7.219 18.957 1.00 95.25 219 VAL A N 1
ATOM 1699 C CA . VAL A 1 219 ? -2.380 -6.959 19.646 1.00 95.25 219 VAL A CA 1
ATOM 1700 C C . VAL A 1 219 ? -2.369 -5.548 20.194 1.00 95.25 219 VAL A C 1
ATOM 1702 O O . VAL A 1 219 ? -2.386 -4.579 19.433 1.00 95.25 219 VAL A O 1
ATOM 1705 N N . ASN A 1 220 ? -2.249 -5.422 21.515 1.00 93.12 220 ASN A N 1
ATOM 1706 C CA . ASN A 1 220 ? -2.039 -4.133 22.161 1.00 93.12 220 ASN A CA 1
ATOM 1707 C C . ASN A 1 220 ? -0.566 -3.713 22.050 1.00 93.12 220 ASN A C 1
ATOM 1709 O O . ASN A 1 220 ? 0.256 -4.013 22.914 1.00 93.12 220 ASN A O 1
ATOM 1713 N N . THR A 1 221 ? -0.233 -3.032 20.955 1.00 90.88 221 THR A N 1
ATOM 1714 C CA . THR A 1 221 ? 1.094 -2.465 20.719 1.00 90.88 221 THR A CA 1
ATOM 1715 C C . THR A 1 221 ? 1.005 -0.992 20.357 1.00 90.88 221 THR A C 1
ATOM 1717 O O . THR A 1 221 ? 0.075 -0.511 19.713 1.00 90.88 221 THR A O 1
ATOM 1720 N N . THR A 1 222 ? 2.047 -0.273 20.751 1.00 87.75 222 THR A N 1
ATOM 1721 C CA . THR A 1 222 ? 2.194 1.160 20.477 1.00 87.75 222 THR A CA 1
ATOM 1722 C C . THR A 1 222 ? 2.911 1.446 19.161 1.00 87.75 222 THR A C 1
ATOM 1724 O O . THR A 1 222 ? 3.004 2.605 18.763 1.00 87.75 222 THR A O 1
ATOM 1727 N N . SER A 1 223 ? 3.411 0.410 18.487 1.00 88.06 223 SER A N 1
ATOM 1728 C CA . SER A 1 223 ? 4.024 0.530 17.169 1.00 88.06 223 SER A CA 1
ATOM 1729 C C . SER A 1 223 ? 2.986 0.373 16.070 1.00 88.06 223 SER A C 1
ATOM 1731 O O . SER A 1 223 ? 2.173 -0.546 16.098 1.00 88.06 223 SER A O 1
ATOM 1733 N N . SER A 1 224 ? 3.069 1.250 15.072 1.00 86.56 224 SER A N 1
ATOM 1734 C CA . SER A 1 224 ? 2.229 1.199 13.871 1.00 86.56 224 SER A CA 1
ATOM 1735 C C . SER A 1 224 ? 2.794 0.321 12.753 1.00 86.56 224 SER A C 1
ATOM 1737 O O . SER A 1 224 ? 2.172 0.201 11.701 1.00 86.56 224 SER A O 1
ATOM 1739 N N . SER A 1 225 ? 3.977 -0.262 12.961 1.00 91.25 225 SER A N 1
ATOM 1740 C CA . SER A 1 225 ? 4.665 -1.082 11.967 1.00 91.25 225 SER A CA 1
ATOM 1741 C C . SER A 1 225 ? 4.413 -2.558 12.240 1.00 91.25 225 SER A C 1
ATOM 1743 O O . SER A 1 225 ? 4.898 -3.103 13.236 1.00 91.25 225 SER A O 1
ATOM 1745 N N . PHE A 1 226 ? 3.677 -3.191 11.335 1.00 95.12 226 PHE A N 1
ATOM 1746 C CA . PHE A 1 226 ? 3.423 -4.621 11.340 1.00 95.12 226 PHE A CA 1
ATOM 1747 C C . PHE A 1 226 ? 3.426 -5.159 9.907 1.00 95.12 226 PHE A C 1
ATOM 1749 O O . PHE A 1 226 ? 3.478 -4.388 8.955 1.00 95.12 226 PHE A O 1
ATOM 1756 N N . ALA A 1 227 ? 3.446 -6.477 9.776 1.00 94.94 227 ALA A N 1
ATOM 1757 C CA . ALA A 1 227 ? 3.373 -7.199 8.520 1.00 94.94 227 ALA A CA 1
ATOM 1758 C C . ALA A 1 227 ? 2.579 -8.488 8.734 1.00 94.94 227 ALA A C 1
ATOM 1760 O O . ALA A 1 227 ? 2.505 -9.022 9.847 1.00 94.94 227 ALA A O 1
ATOM 1761 N N . VAL A 1 228 ? 1.986 -8.985 7.658 1.00 94.88 228 VAL A N 1
ATOM 1762 C CA . VAL A 1 228 ? 1.109 -10.151 7.674 1.00 94.88 228 VAL A CA 1
ATOM 1763 C C . VAL A 1 228 ? 1.716 -11.238 6.792 1.00 94.88 228 VAL A C 1
ATOM 1765 O O . VAL A 1 228 ? 1.984 -11.017 5.617 1.00 94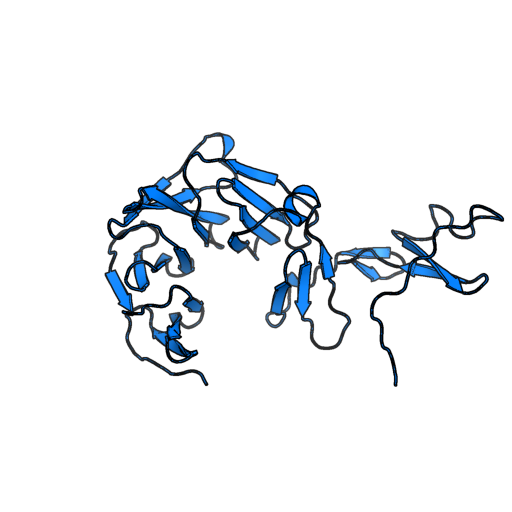.88 228 VAL A O 1
ATOM 1768 N N . ASP A 1 229 ? 1.922 -12.421 7.363 1.00 92.88 229 ASP A N 1
ATOM 1769 C CA . ASP A 1 229 ? 2.293 -13.629 6.633 1.00 92.88 229 ASP A CA 1
ATOM 1770 C C . ASP A 1 229 ? 1.033 -14.467 6.395 1.00 92.88 229 ASP A C 1
ATOM 1772 O O . ASP A 1 229 ? 0.496 -15.111 7.307 1.00 92.88 229 ASP A O 1
ATOM 1776 N N . SER A 1 230 ? 0.538 -14.421 5.160 1.00 90.88 230 SER A N 1
ATOM 1777 C CA . SER A 1 230 ? -0.651 -15.151 4.719 1.00 90.88 230 SER A CA 1
ATOM 1778 C C . SER A 1 230 ? -0.401 -16.648 4.518 1.00 90.88 230 SER A C 1
ATOM 1780 O O . SER A 1 230 ? -1.355 -17.423 4.468 1.00 90.88 230 SER A O 1
ATOM 1782 N N . LEU A 1 231 ? 0.842 -17.127 4.446 1.00 89.50 231 LEU A N 1
ATOM 1783 C CA . LEU A 1 231 ? 1.100 -18.563 4.310 1.00 89.50 231 LEU A CA 1
ATOM 1784 C C . LEU A 1 231 ? 0.898 -19.269 5.650 1.00 89.50 231 LEU A C 1
ATOM 1786 O O . LEU A 1 231 ? 0.203 -20.284 5.716 1.00 89.50 231 LEU A O 1
ATOM 1790 N N . VAL A 1 232 ? 1.435 -18.694 6.729 1.00 91.69 232 VAL A N 1
ATOM 1791 C CA . VAL A 1 232 ? 1.353 -19.285 8.077 1.00 91.69 232 VAL A CA 1
ATOM 1792 C C . VAL A 1 232 ? 0.307 -18.639 8.986 1.00 91.69 232 VAL A C 1
ATOM 1794 O O . VAL A 1 232 ? 0.145 -19.070 10.122 1.00 91.69 232 VAL A O 1
ATOM 1797 N N . SER A 1 233 ? -0.471 -17.672 8.493 1.00 94.00 233 SER A N 1
ATOM 1798 C CA . SER A 1 233 ? -1.506 -16.957 9.269 1.00 94.00 233 SER A CA 1
ATOM 1799 C C . SER A 1 233 ? -0.939 -16.214 10.487 1.00 94.00 233 SER A C 1
ATOM 1801 O O . SER A 1 233 ? -1.538 -16.220 11.568 1.00 94.00 233 SER A O 1
ATOM 1803 N N . LYS A 1 234 ? 0.234 -15.593 10.322 1.00 94.94 234 LYS A N 1
ATOM 1804 C CA . LYS A 1 234 ? 0.914 -14.863 11.397 1.00 94.94 234 LYS A CA 1
ATOM 1805 C C . LYS A 1 234 ? 0.969 -13.375 11.131 1.00 94.94 234 LYS A C 1
ATOM 1807 O O . LYS A 1 234 ? 1.159 -12.930 10.005 1.00 94.94 234 LYS A O 1
ATOM 1812 N N . LEU A 1 235 ? 0.816 -12.608 12.196 1.00 95.62 235 LEU A N 1
ATOM 1813 C CA . LEU A 1 235 ? 0.988 -11.171 12.219 1.00 95.62 235 LEU A CA 1
ATOM 1814 C C . LEU A 1 235 ? 2.253 -10.859 13.008 1.00 95.62 235 LEU A C 1
ATOM 1816 O O . LEU A 1 235 ? 2.352 -11.212 14.180 1.00 95.62 235 LEU A O 1
ATOM 1820 N N . CYS A 1 236 ? 3.206 -10.191 12.369 1.00 95.69 236 CYS A N 1
ATOM 1821 C CA . CYS A 1 236 ? 4.460 -9.782 12.984 1.00 95.69 236 CYS A CA 1
ATOM 1822 C C . CYS A 1 236 ? 4.493 -8.266 13.166 1.00 95.69 236 CYS A C 1
ATOM 1824 O O . CYS A 1 236 ? 4.103 -7.528 12.268 1.00 95.69 236 CYS A O 1
ATOM 1826 N N . TYR A 1 237 ? 4.960 -7.779 14.309 1.00 94.81 237 TYR A N 1
ATOM 1827 C CA . TYR A 1 237 ? 5.003 -6.357 14.635 1.00 94.81 237 TYR A CA 1
ATOM 1828 C C . TYR A 1 237 ? 6.275 -5.999 15.401 1.00 94.81 237 TYR A C 1
ATOM 1830 O O . TYR A 1 237 ? 6.872 -6.830 16.085 1.00 94.81 237 TYR A O 1
ATOM 1838 N N . LEU A 1 238 ? 6.689 -4.739 15.275 1.00 93.06 238 LEU A N 1
ATOM 1839 C CA . LEU A 1 238 ? 7.847 -4.206 15.991 1.00 93.06 238 LEU A CA 1
ATOM 1840 C C . LEU A 1 238 ? 7.425 -3.728 17.384 1.00 93.06 238 LEU A C 1
ATOM 1842 O O . LEU A 1 238 ? 6.517 -2.908 17.501 1.00 93.06 238 LEU A O 1
ATOM 1846 N N . GLU A 1 239 ? 8.081 -4.185 18.444 1.00 89.88 239 GLU A N 1
ATOM 1847 C CA . GLU A 1 239 ? 7.880 -3.645 19.789 1.00 89.88 239 GLU A CA 1
ATOM 1848 C C . GLU A 1 239 ? 8.740 -2.408 20.066 1.00 89.88 239 GLU A C 1
ATOM 1850 O O . GLU A 1 239 ? 9.734 -2.132 19.399 1.00 89.88 239 GLU A O 1
ATOM 1855 N N . LYS A 1 240 ? 8.376 -1.658 21.115 1.00 87.31 240 LYS A N 1
ATOM 1856 C CA . LYS A 1 240 ? 9.167 -0.515 21.605 1.00 87.31 240 LYS A CA 1
ATOM 1857 C C . LYS A 1 240 ? 10.595 -0.895 22.000 1.00 87.31 240 LYS A C 1
ATOM 1859 O O . LYS A 1 240 ? 11.472 -0.041 21.944 1.00 87.31 240 LYS A O 1
ATOM 1864 N N . SER A 1 241 ? 10.810 -2.143 22.418 1.00 88.00 241 SER A N 1
ATOM 1865 C CA . SER A 1 241 ? 12.131 -2.698 22.727 1.00 88.00 241 SER A CA 1
ATOM 1866 C C . SER A 1 241 ? 13.026 -2.834 21.491 1.00 88.00 241 SER A C 1
ATOM 1868 O O . SER A 1 241 ? 14.234 -2.977 21.643 1.00 88.00 241 SER A O 1
ATOM 1870 N N . GLY A 1 242 ? 12.452 -2.781 20.284 1.00 87.06 242 GLY A N 1
ATOM 1871 C CA . GLY A 1 242 ? 13.133 -3.076 19.026 1.00 87.06 242 GLY A CA 1
ATOM 1872 C C . GLY A 1 242 ? 13.011 -4.538 18.588 1.00 87.06 242 GLY A C 1
ATOM 1873 O O . GLY A 1 242 ? 13.431 -4.863 17.483 1.00 87.06 242 GLY A O 1
ATOM 1874 N N . GLU A 1 243 ? 12.418 -5.407 19.412 1.00 90.50 243 GLU A N 1
ATOM 1875 C CA . GLU A 1 243 ? 12.173 -6.810 19.060 1.00 90.50 243 GLU A CA 1
ATOM 1876 C C . GLU A 1 243 ? 11.035 -6.939 18.042 1.00 90.50 243 GLU A C 1
ATOM 1878 O O . GLU A 1 243 ? 10.029 -6.226 18.121 1.00 90.50 243 GLU A O 1
ATOM 1883 N N . VAL A 1 244 ? 11.158 -7.897 17.121 1.00 92.94 244 VAL A N 1
ATOM 1884 C CA . VAL A 1 244 ? 10.055 -8.302 16.246 1.00 92.94 244 VAL A CA 1
ATOM 1885 C C . VAL A 1 244 ? 9.333 -9.478 16.890 1.00 92.94 244 VAL A C 1
ATOM 1887 O O . VAL A 1 244 ? 9.920 -10.530 17.149 1.00 92.94 244 VAL A O 1
ATOM 1890 N N . ARG A 1 245 ? 8.036 -9.310 17.137 1.00 93.50 245 ARG A N 1
ATOM 1891 C CA . ARG A 1 245 ? 7.177 -10.369 17.670 1.00 93.50 245 ARG A CA 1
ATOM 1892 C C . ARG A 1 245 ? 6.157 -10.787 16.644 1.00 93.50 245 ARG A C 1
ATOM 1894 O O . ARG A 1 245 ? 5.625 -9.942 15.936 1.00 93.50 245 ARG A O 1
ATOM 1901 N N . CYS A 1 246 ? 5.870 -12.077 16.597 1.00 94.81 246 CYS A N 1
ATOM 1902 C CA . CYS A 1 246 ? 4.867 -12.650 15.720 1.00 94.81 246 CYS A CA 1
ATOM 1903 C C . CYS A 1 246 ? 3.819 -13.391 16.543 1.00 94.81 246 CYS A C 1
ATOM 1905 O O . CYS A 1 246 ? 4.163 -14.166 17.430 1.00 94.81 246 CYS A O 1
ATOM 1907 N N . VAL A 1 247 ? 2.552 -13.171 16.223 1.00 95.00 247 VAL A N 1
ATOM 1908 C CA . VAL A 1 247 ? 1.393 -13.842 16.821 1.00 95.00 247 VAL A CA 1
ATOM 1909 C C . VAL A 1 247 ? 0.543 -14.460 15.720 1.00 95.00 247 VAL A C 1
ATOM 1911 O O . VAL A 1 247 ? 0.634 -14.064 14.557 1.00 95.00 247 VAL A O 1
ATOM 1914 N N . ASN A 1 248 ? -0.315 -15.406 16.069 1.00 95.38 248 ASN A N 1
ATOM 1915 C CA . ASN A 1 248 ? -1.373 -15.851 15.170 1.00 95.38 248 ASN A CA 1
ATOM 1916 C C . ASN A 1 248 ? -2.418 -14.734 14.978 1.00 95.38 248 ASN A C 1
ATOM 1918 O O . ASN A 1 248 ? -2.495 -13.772 15.744 1.00 95.38 248 ASN A O 1
ATOM 1922 N N . TYR A 1 249 ? -3.272 -14.857 13.961 1.00 94.69 249 TYR A N 1
ATOM 1923 C CA . TYR A 1 249 ? -4.335 -13.876 13.683 1.00 94.69 249 TYR A CA 1
ATOM 1924 C C . TYR A 1 249 ? -5.420 -13.749 14.765 1.00 94.69 249 TYR A C 1
ATOM 1926 O O . TYR A 1 249 ? -6.314 -12.913 14.627 1.00 94.69 249 TYR A O 1
ATOM 1934 N N . ASP A 1 250 ? -5.422 -14.603 15.781 1.00 91.75 250 ASP A N 1
ATOM 1935 C CA . ASP A 1 250 ? -6.268 -14.499 16.974 1.00 91.75 250 ASP A CA 1
ATOM 1936 C C . ASP A 1 250 ? -5.552 -13.812 18.154 1.00 91.75 250 ASP A C 1
ATOM 1938 O O . ASP A 1 250 ? -6.162 -13.594 19.198 1.00 91.75 250 ASP A O 1
ATOM 1942 N N . GLY A 1 251 ? -4.279 -13.443 17.981 1.00 87.94 251 GLY A N 1
ATOM 1943 C CA . GLY A 1 251 ? -3.443 -12.805 18.996 1.00 87.94 251 GLY A CA 1
ATOM 1944 C C . GLY A 1 251 ? -2.735 -13.788 19.928 1.00 87.94 251 GLY A C 1
ATOM 1945 O O . GLY A 1 251 ? -2.044 -13.346 20.845 1.00 87.94 251 GLY A O 1
ATOM 1946 N N . GLN A 1 252 ? -2.884 -15.100 19.715 1.00 87.56 252 GLN A N 1
ATOM 1947 C CA . GLN A 1 252 ? -2.226 -16.131 20.519 1.00 87.56 252 GLN A CA 1
ATOM 1948 C C . GLN A 1 252 ? -0.854 -16.532 19.949 1.00 87.56 252 GLN A C 1
ATOM 1950 O O . GLN A 1 252 ? -0.437 -16.071 18.885 1.00 87.56 252 GLN A O 1
ATOM 1955 N N . ASP A 1 253 ? -0.138 -17.383 20.691 1.00 80.38 253 ASP A N 1
ATOM 1956 C CA . ASP A 1 253 ? 1.164 -17.963 20.329 1.00 80.38 253 ASP A CA 1
ATOM 1957 C C . ASP A 1 253 ? 2.245 -16.940 19.949 1.00 80.38 253 ASP A C 1
ATOM 1959 O O . ASP A 1 253 ? 2.872 -17.015 18.891 1.00 80.38 253 ASP A O 1
ATOM 1963 N N . SER A 1 254 ? 2.493 -15.987 20.852 1.00 75.31 254 SER A N 1
ATOM 1964 C CA . SER A 1 254 ? 3.554 -14.989 20.690 1.00 75.31 254 SER A CA 1
ATOM 1965 C C . SER A 1 254 ? 4.940 -15.639 20.629 1.00 75.31 254 SER A C 1
ATOM 1967 O O . SER A 1 254 ? 5.429 -16.190 21.616 1.00 75.31 254 SER A O 1
ATOM 1969 N N . GLN A 1 255 ? 5.603 -15.499 19.484 1.00 78.25 255 GLN A N 1
ATOM 1970 C CA . GLN A 1 255 ? 6.988 -15.901 19.250 1.00 78.25 255 GLN A CA 1
ATOM 1971 C C . GLN A 1 255 ? 7.857 -14.659 19.035 1.00 78.25 255 GLN A C 1
ATOM 1973 O O . GLN A 1 255 ? 7.473 -13.738 18.313 1.00 78.25 255 GLN A O 1
ATOM 1978 N N . VAL A 1 256 ? 9.034 -14.633 19.661 1.00 73.31 256 VAL A N 1
ATOM 1979 C CA . VAL A 1 256 ? 10.043 -13.592 19.432 1.00 73.31 256 VAL A CA 1
ATOM 1980 C C . VAL A 1 256 ? 10.958 -14.078 18.314 1.00 73.31 256 VAL A C 1
ATOM 1982 O O . VAL A 1 256 ? 11.595 -15.121 18.467 1.00 73.31 256 VAL A O 1
ATOM 1985 N N . ASN A 1 257 ? 11.004 -13.349 17.198 1.00 61.28 257 ASN A N 1
ATOM 1986 C CA . ASN A 1 257 ? 11.994 -13.599 16.155 1.00 61.28 257 ASN A CA 1
ATOM 1987 C C . ASN A 1 257 ? 13.251 -12.767 16.478 1.00 61.28 257 ASN A C 1
ATOM 1989 O O . ASN A 1 257 ? 13.118 -11.549 16.626 1.00 61.28 257 ASN A O 1
ATOM 1993 N N . PRO A 1 258 ? 14.427 -13.404 16.645 1.00 42.88 258 PRO A N 1
ATOM 1994 C CA . PRO A 1 258 ? 15.685 -12.709 16.912 1.00 42.88 258 PRO A CA 1
ATOM 1995 C C . PRO A 1 258 ? 16.197 -11.912 15.706 1.00 42.88 258 PRO A C 1
ATOM 1997 O O . PRO A 1 258 ? 15.876 -12.288 14.554 1.00 42.88 258 PRO A O 1
#

Organism: Angiostrongylus cantonensis (NCBI:txid6313)

Foldseek 3Di:
DDDPPVDDDQDDDDPDDDPPPDPPQAQDDWGAPDDPDIDHDDDQQWDQDPRHTDGPPVLPDDPPWDFDDDQQWTWTDDPPDDTRIAGADPVPSPADWQEWEAQSLQQKIWTFRFQWIWIAGVSNPDIDTQGGHPWTWAEWYALNVQRKIWTWTFPDQQKIWIWIDDSVCSVVVDIGTQDMHRRGTWNYKYDLNVQQKIWTDRQAIWIDGVSNPPIDGQGRAPDRDWDADNVQQKIWGAHPVRWIWIAHPNNDDIDTDD

Secondary structure (DSSP, 8-state):
-----S----PPPP--S--SS-TTT-SSEEEEEETTEEEEEPPTTEEEETTEEEE--GGGT-TTPEEEEETTEEEEE-TTS-PPEEEPPHHHHTS---EEEEETTTTEEEEEETTEEEEEETTS---EEEEE-SSEEEEEEEETTTTEEEEEEEEETTEEEEEEE-TTSGGGT-EEEEEEETT-----EEEETTTTEEEEEESEEEEEETTS-S-EEEE--S---EEEETTTTEEEEE-TTS-EEEEETTS-S-EEE-